Protein AF-A0A317SW56-F1 (afdb_monomer_lite)

Structure (mmCIF, N/CA/C/O backbone):
data_AF-A0A317SW56-F1
#
_entry.id   AF-A0A317SW56-F1
#
loop_
_atom_site.group_PDB
_atom_site.id
_atom_site.type_symbol
_atom_site.label_atom_id
_atom_site.label_alt_id
_atom_site.label_comp_id
_atom_site.label_asym_id
_atom_site.label_entity_id
_atom_site.label_seq_id
_atom_site.pdbx_PDB_ins_code
_atom_site.Cartn_x
_atom_site.Cartn_y
_atom_site.Cartn_z
_atom_site.occupancy
_atom_site.B_iso_or_equiv
_atom_site.auth_seq_id
_atom_site.auth_comp_id
_atom_site.auth_asym_id
_atom_site.auth_atom_id
_atom_site.pdbx_PDB_model_num
ATOM 1 N N . MET A 1 1 ? -16.861 2.733 -1.432 1.00 92.75 1 MET A N 1
ATOM 2 C CA . MET A 1 1 ? -15.726 1.964 -2.045 1.00 92.75 1 MET A CA 1
ATOM 3 C C . MET A 1 1 ? -15.822 2.033 -3.584 1.00 92.75 1 MET A C 1
ATOM 5 O O . MET A 1 1 ? -16.847 2.490 -4.046 1.00 92.75 1 MET A O 1
ATOM 9 N N . HIS A 1 2 ? -14.836 1.627 -4.409 1.00 97.00 2 HIS A N 1
ATOM 10 C CA . HIS A 1 2 ? -15.074 1.484 -5.872 1.00 97.00 2 HIS A CA 1
ATOM 11 C C . HIS A 1 2 ? -15.936 0.248 -6.196 1.00 97.00 2 HIS A C 1
ATOM 13 O O . HIS A 1 2 ? -15.660 -0.831 -5.669 1.00 97.00 2 HIS A O 1
ATOM 19 N N . ASP A 1 3 ? -16.882 0.359 -7.131 1.00 96.81 3 ASP A N 1
ATOM 20 C CA . ASP A 1 3 ? -17.910 -0.660 -7.425 1.00 96.81 3 ASP A CA 1
ATOM 21 C C . ASP A 1 3 ? -17.352 -2.049 -7.743 1.00 96.81 3 ASP A C 1
ATOM 23 O O . ASP A 1 3 ? -17.822 -3.061 -7.225 1.00 96.81 3 ASP A O 1
ATOM 27 N N . SER A 1 4 ? -16.291 -2.119 -8.558 1.00 97.88 4 SER A N 1
ATOM 28 C CA . SER A 1 4 ? -15.645 -3.404 -8.871 1.00 97.88 4 SER A CA 1
ATOM 29 C C . SER A 1 4 ? -15.149 -4.137 -7.620 1.00 97.88 4 SER A C 1
ATOM 31 O O . SER A 1 4 ? -15.248 -5.359 -7.565 1.00 97.88 4 SER A O 1
ATOM 33 N N . TRP A 1 5 ? -14.680 -3.412 -6.600 1.00 98.31 5 TRP A N 1
ATOM 34 C CA . TRP A 1 5 ? -14.282 -3.990 -5.317 1.00 98.31 5 TRP A CA 1
ATOM 35 C C . TRP A 1 5 ? -15.487 -4.298 -4.439 1.00 98.31 5 TRP A C 1
ATOM 37 O O . TRP A 1 5 ? -15.545 -5.385 -3.872 1.00 98.31 5 TRP A O 1
ATOM 47 N N . LEU A 1 6 ? -16.463 -3.392 -4.374 1.00 97.12 6 LEU A N 1
ATOM 48 C CA . LEU A 1 6 ? -17.689 -3.605 -3.608 1.00 97.12 6 LEU A CA 1
ATOM 49 C C . LEU A 1 6 ? -18.396 -4.896 -4.048 1.00 97.12 6 LEU A C 1
ATOM 51 O O . LEU A 1 6 ? -18.746 -5.724 -3.212 1.00 97.12 6 LEU A O 1
ATOM 55 N N . SER A 1 7 ? -18.499 -5.133 -5.358 1.00 97.12 7 SER A N 1
ATOM 56 C CA . SER A 1 7 ? -19.158 -6.320 -5.919 1.00 97.12 7 SER A CA 1
ATOM 57 C C . SER A 1 7 ? -18.566 -7.655 -5.444 1.00 97.12 7 SER A C 1
ATOM 59 O O . SER A 1 7 ? -19.302 -8.630 -5.296 1.00 97.12 7 SER A O 1
ATOM 61 N N . VAL A 1 8 ? -17.257 -7.695 -5.168 1.00 97.75 8 VAL A N 1
ATOM 62 C CA . VAL A 1 8 ? -16.523 -8.906 -4.755 1.00 97.75 8 VAL A CA 1
ATOM 63 C C . VAL A 1 8 ? -16.205 -8.946 -3.258 1.00 97.75 8 VAL A C 1
ATOM 65 O O . VAL A 1 8 ? -15.741 -9.974 -2.763 1.00 97.75 8 VAL A O 1
ATOM 68 N N . LEU A 1 9 ? -16.437 -7.845 -2.537 1.00 97.88 9 LEU A N 1
ATOM 69 C CA . LEU A 1 9 ? -16.190 -7.723 -1.097 1.00 97.88 9 LEU A CA 1
ATOM 70 C C . LEU A 1 9 ? -17.467 -7.574 -0.268 1.00 97.88 9 LEU A C 1
ATOM 72 O O . LEU A 1 9 ? -17.374 -7.701 0.946 1.00 97.88 9 LEU A O 1
ATOM 76 N N . LYS A 1 10 ? -18.637 -7.346 -0.877 1.00 96.25 10 LYS A N 1
ATOM 77 C CA . LYS A 1 10 ? -19.911 -7.127 -0.168 1.00 96.25 10 LYS A CA 1
ATOM 78 C C . LYS A 1 10 ? -20.191 -8.157 0.932 1.00 96.25 10 LYS A C 1
ATOM 80 O O . LYS A 1 10 ? -20.582 -7.770 2.024 1.00 96.25 10 LYS A O 1
ATOM 85 N N . ASP A 1 11 ? -19.897 -9.434 0.683 1.00 96.25 11 ASP A N 1
ATOM 86 C CA . ASP A 1 11 ? -20.133 -10.508 1.653 1.00 96.25 11 ASP A CA 1
ATOM 87 C C . ASP A 1 11 ? -19.193 -10.391 2.866 1.00 96.25 11 ASP A C 1
ATOM 89 O O . ASP A 1 11 ? -19.567 -10.750 3.975 1.00 96.25 11 ASP A O 1
ATOM 93 N N . GLU A 1 12 ? -17.982 -9.852 2.679 1.00 97.19 12 GLU A N 1
ATOM 94 C CA . GLU A 1 12 ? -17.044 -9.564 3.771 1.00 97.19 12 GLU A CA 1
ATOM 95 C C . GLU A 1 12 ? -17.498 -8.344 4.589 1.00 97.19 12 GLU A C 1
ATOM 97 O O . GLU A 1 12 ? -17.326 -8.319 5.808 1.00 97.19 12 GLU A O 1
ATOM 102 N N . LEU A 1 13 ? -18.112 -7.349 3.935 1.00 96.25 13 LEU A N 1
ATOM 103 C CA . LEU A 1 13 ? -18.585 -6.108 4.566 1.00 96.25 13 LEU A CA 1
ATOM 104 C C . LEU A 1 13 ? -19.815 -6.305 5.466 1.00 96.25 13 LEU A C 1
ATOM 106 O O . LEU A 1 13 ? -20.132 -5.423 6.257 1.00 96.25 13 LEU A O 1
ATOM 110 N N . VAL A 1 14 ? -20.490 -7.449 5.371 1.00 96.44 14 VAL A N 1
ATOM 111 C CA . VAL A 1 14 ? -21.624 -7.809 6.241 1.00 96.44 14 VAL A CA 1
ATOM 112 C C . VAL A 1 14 ? -21.256 -8.867 7.283 1.00 96.44 14 VAL A C 1
ATOM 114 O O . VAL A 1 14 ? -22.122 -9.391 7.972 1.00 96.44 14 VAL A O 1
ATOM 117 N N . THR A 1 15 ? -19.970 -9.204 7.416 1.00 97.25 15 THR A N 1
ATOM 118 C CA . THR A 1 15 ? -19.515 -10.121 8.469 1.00 97.25 15 THR A CA 1
ATOM 119 C C . THR A 1 15 ? -19.547 -9.452 9.839 1.00 97.25 15 THR A C 1
ATOM 121 O O . THR A 1 15 ? -19.239 -8.265 9.972 1.00 97.25 15 THR A O 1
ATOM 124 N N . ASN A 1 16 ? -19.809 -10.238 10.884 1.00 96.38 16 ASN A N 1
ATOM 125 C CA . ASN A 1 16 ? -19.801 -9.757 12.269 1.00 96.38 16 ASN A CA 1
ATOM 126 C C . ASN A 1 16 ? -18.467 -9.097 12.643 1.00 96.38 16 ASN A C 1
ATOM 128 O O . ASN A 1 16 ? -18.446 -8.125 13.399 1.00 96.38 16 ASN A O 1
ATOM 132 N N . GLU A 1 17 ? -17.341 -9.586 12.111 1.00 95.19 17 GLU A N 1
ATOM 133 C CA . GLU A 1 17 ? -16.036 -8.977 12.371 1.00 95.19 17 GLU A CA 1
ATOM 134 C C . GLU A 1 17 ? -15.895 -7.596 11.725 1.00 95.19 17 GLU A C 1
ATOM 136 O O . GLU A 1 17 ? -15.362 -6.681 12.358 1.00 95.19 17 GLU A O 1
ATOM 141 N N . PHE A 1 18 ? -16.386 -7.411 10.497 1.00 97.44 18 PHE A N 1
ATOM 142 C CA . PHE A 1 18 ? -16.344 -6.104 9.847 1.00 97.44 18 PHE A CA 1
ATOM 143 C C . PHE A 1 18 ? -17.342 -5.117 10.470 1.00 97.44 18 PHE A C 1
ATOM 145 O O . PHE A 1 18 ? -16.995 -3.959 10.711 1.00 97.44 18 PHE A O 1
ATOM 152 N N . LEU A 1 19 ? -18.547 -5.569 10.821 1.00 97.81 19 LEU A N 1
ATOM 153 C CA . LEU A 1 19 ? -19.516 -4.747 11.553 1.00 97.81 19 LEU A CA 1
ATOM 154 C C . LEU A 1 19 ? -18.983 -4.356 12.941 1.00 97.81 19 LEU A C 1
ATOM 156 O O . LEU A 1 19 ? -19.075 -3.194 13.343 1.00 97.81 19 LEU A O 1
ATOM 160 N N . GLY A 1 20 ? -18.320 -5.285 13.636 1.00 98.00 20 GLY A N 1
ATOM 161 C CA . GLY A 1 20 ? -17.611 -5.017 14.888 1.00 98.00 20 GLY A CA 1
ATOM 162 C C . GLY A 1 20 ? -16.513 -3.961 14.737 1.00 98.00 20 GLY A C 1
ATOM 163 O O . GLY A 1 20 ? -16.414 -3.051 15.564 1.00 98.00 20 GLY A O 1
ATOM 164 N N . LEU A 1 21 ? -15.739 -4.014 13.648 1.00 98.12 21 LEU A N 1
ATOM 165 C CA . LEU A 1 21 ? -14.770 -2.973 13.302 1.00 98.12 21 LEU A CA 1
ATOM 166 C C . LEU A 1 21 ? -15.448 -1.607 13.104 1.00 98.12 21 LEU A C 1
ATOM 168 O O . LEU A 1 21 ? -14.953 -0.600 13.612 1.00 98.12 21 LEU A O 1
ATOM 172 N N . LYS A 1 22 ? -16.575 -1.544 12.387 1.00 97.69 22 LYS A N 1
ATOM 173 C CA . LYS A 1 22 ? -17.297 -0.281 12.152 1.00 97.69 22 LYS A CA 1
ATOM 174 C C . LYS A 1 22 ? -17.833 0.310 13.458 1.00 97.69 22 LYS A C 1
ATOM 176 O O . LYS A 1 22 ? -17.646 1.507 13.682 1.00 97.69 22 LYS A O 1
ATOM 181 N N . ARG A 1 23 ? -18.387 -0.517 14.354 1.00 98.38 23 ARG A N 1
ATOM 182 C CA . ARG A 1 23 ? -18.788 -0.101 15.713 1.00 98.38 23 ARG A CA 1
ATOM 183 C C . ARG A 1 23 ? -17.601 0.432 16.520 1.00 98.38 23 ARG A C 1
ATOM 185 O O . ARG A 1 23 ? -17.702 1.499 17.119 1.00 98.38 23 ARG A O 1
ATOM 192 N N . TYR A 1 24 ? -16.455 -0.249 16.472 1.00 98.31 24 TYR A N 1
ATOM 193 C CA . TYR A 1 24 ? -15.227 0.217 17.125 1.00 98.31 24 TYR A CA 1
ATOM 194 C C . TYR A 1 24 ? -14.793 1.604 16.619 1.00 98.31 24 TYR A C 1
ATOM 196 O O . TYR A 1 24 ? -14.530 2.496 17.421 1.00 98.31 24 TYR A O 1
ATOM 204 N N . LEU A 1 25 ? -14.767 1.817 15.299 1.00 97.75 25 LEU A N 1
ATOM 205 C CA . LEU A 1 25 ? -14.384 3.104 14.703 1.00 97.75 25 LEU A CA 1
ATOM 206 C C . LEU A 1 25 ? -15.395 4.222 14.996 1.00 97.75 25 LEU A C 1
ATOM 208 O O . LEU A 1 25 ? -14.996 5.373 15.175 1.00 97.75 25 LEU A O 1
ATOM 212 N N . LYS A 1 26 ? -16.690 3.898 15.078 1.00 97.50 26 LYS A N 1
ATOM 213 C CA . LYS A 1 26 ? -17.718 4.842 15.533 1.00 97.50 26 LYS A CA 1
ATOM 214 C C . LYS A 1 26 ? -17.441 5.284 16.974 1.00 97.50 26 LYS A C 1
ATOM 216 O O . LYS A 1 26 ? -17.380 6.482 17.235 1.00 97.50 26 LYS A O 1
ATOM 221 N N . GLY A 1 27 ? -17.147 4.336 17.865 1.00 98.25 27 GLY A N 1
ATOM 222 C CA . GLY A 1 27 ? -16.776 4.629 19.251 1.00 98.25 27 GLY A CA 1
ATOM 223 C C . GLY A 1 27 ? -15.509 5.486 19.376 1.00 98.25 27 GLY A C 1
ATOM 224 O O . GLY A 1 27 ? -15.460 6.390 20.206 1.00 98.25 27 GLY A O 1
ATOM 225 N N . GLU A 1 28 ? -14.501 5.269 18.525 1.00 97.81 28 GLU A N 1
ATOM 226 C CA . GLU A 1 28 ? -13.310 6.134 18.450 1.00 97.81 28 GLU A CA 1
ATOM 227 C C . GLU A 1 28 ? -13.683 7.595 18.165 1.00 97.81 28 GLU A C 1
ATOM 229 O O . GLU A 1 28 ? -13.211 8.513 18.844 1.00 97.81 28 GLU A O 1
ATOM 234 N N . LYS A 1 29 ? -14.560 7.807 17.179 1.00 95.00 29 LYS A N 1
ATOM 235 C CA . LYS A 1 29 ? -15.042 9.134 16.784 1.00 95.00 29 LYS A CA 1
ATOM 236 C C . LYS A 1 29 ? -15.852 9.796 17.897 1.00 95.00 29 LYS A C 1
ATOM 238 O O . LYS A 1 29 ? -15.611 10.961 18.206 1.00 95.00 29 LYS A O 1
ATOM 243 N N . GLU A 1 30 ? -16.761 9.057 18.527 1.00 97.25 30 GLU A N 1
ATOM 244 C CA . GLU A 1 30 ? -17.593 9.535 19.643 1.00 97.25 30 GLU A CA 1
ATOM 245 C C . GLU A 1 30 ? -16.757 9.920 20.870 1.00 97.25 30 GLU A C 1
ATOM 247 O O . GLU A 1 30 ? -17.057 10.897 21.553 1.00 97.25 30 GLU A O 1
ATOM 252 N N . GLN A 1 31 ? -15.647 9.218 21.108 1.00 97.69 31 GLN A N 1
ATOM 253 C CA . GLN A 1 31 ? -14.671 9.556 22.149 1.00 97.69 31 GLN A CA 1
ATOM 254 C C . GLN A 1 31 ? -13.750 10.731 21.768 1.00 97.69 31 GLN A C 1
ATOM 256 O O . GLN A 1 31 ? -12.810 11.048 22.503 1.00 97.69 31 GLN A O 1
ATOM 261 N N . GLY A 1 32 ? -13.965 11.361 20.610 1.00 97.06 32 GLY A N 1
ATOM 262 C CA . GLY A 1 32 ? -13.159 12.478 20.123 1.00 97.06 32 GLY A CA 1
ATOM 263 C C . GLY A 1 32 ? -11.738 12.087 19.707 1.00 97.06 32 GLY A C 1
ATOM 264 O O . GLY A 1 32 ? -10.859 12.952 19.634 1.00 97.06 32 GLY A O 1
ATOM 265 N N . LYS A 1 33 ? -11.471 10.799 19.445 1.00 97.62 33 LYS A N 1
ATOM 266 C CA . LYS A 1 33 ? -10.156 10.348 18.974 1.00 97.62 33 LYS A CA 1
ATOM 267 C C . LYS A 1 33 ? -9.935 10.827 17.546 1.00 97.62 33 LYS A C 1
ATOM 269 O O . LYS A 1 33 ? -10.778 10.673 16.667 1.00 97.62 33 LYS A O 1
ATOM 274 N N . ARG A 1 34 ? -8.754 11.392 17.290 1.00 97.62 34 ARG A N 1
ATOM 275 C CA . ARG A 1 34 ? -8.348 11.754 15.931 1.00 97.62 34 ARG A CA 1
ATOM 276 C C . ARG A 1 34 ? -7.809 10.517 15.225 1.00 97.62 34 ARG A C 1
ATOM 278 O O . ARG A 1 34 ? -6.762 10.008 15.612 1.00 97.62 34 ARG A O 1
ATOM 285 N N . VAL A 1 35 ? -8.502 10.081 14.180 1.00 98.12 35 VAL A N 1
ATOM 286 C CA . VAL A 1 35 ? -8.148 8.913 13.365 1.00 98.12 35 VAL A CA 1
ATOM 287 C C . VAL A 1 35 ? -7.728 9.365 11.964 1.00 98.12 35 VAL A C 1
ATOM 289 O O . VAL A 1 35 ? -8.285 10.315 11.416 1.00 98.12 35 VAL A O 1
ATOM 292 N N . TYR A 1 36 ? -6.724 8.697 11.400 1.00 98.31 36 TYR A N 1
ATOM 293 C CA . TYR A 1 36 ? -6.245 8.881 10.035 1.00 98.31 36 TYR A CA 1
ATOM 294 C C . TYR A 1 36 ? -6.380 7.591 9.217 1.00 98.31 36 TYR A C 1
ATOM 296 O O . TYR A 1 36 ? -6.268 6.505 9.787 1.00 98.31 36 TYR A O 1
ATOM 304 N N . PRO A 1 37 ? -6.528 7.690 7.884 1.00 98.06 37 PRO A N 1
ATOM 305 C CA . PRO A 1 37 ? -6.773 8.924 7.125 1.00 98.06 37 PRO A CA 1
ATOM 306 C C . PRO A 1 37 ? -8.191 9.483 7.397 1.00 98.06 37 PRO A C 1
ATOM 308 O O . PRO A 1 37 ? -8.951 8.846 8.126 1.00 98.06 37 PRO A O 1
ATOM 311 N N . PRO A 1 38 ? -8.561 10.660 6.850 1.00 96.56 38 PRO A N 1
ATOM 312 C CA . PRO A 1 38 ? -9.959 11.103 6.839 1.00 96.56 38 PRO A CA 1
ATOM 313 C C . PRO A 1 38 ? -10.897 10.014 6.290 1.00 96.56 38 PRO A C 1
ATOM 315 O O . PRO A 1 38 ? -10.488 9.236 5.431 1.00 96.56 38 PRO A O 1
ATOM 318 N N . GLU A 1 39 ? -12.150 9.966 6.755 1.00 95.25 39 GLU A N 1
ATOM 319 C CA . GLU A 1 39 ? -13.095 8.871 6.451 1.00 95.25 39 GLU A CA 1
ATOM 320 C C . GLU A 1 39 ? -13.244 8.606 4.944 1.00 95.25 39 GLU A C 1
ATOM 322 O O . GLU A 1 39 ? -13.067 7.469 4.503 1.00 95.25 39 GLU A O 1
ATOM 327 N N . GLY A 1 40 ? -13.430 9.660 4.141 1.00 96.12 40 GLY A N 1
ATOM 328 C CA . GLY A 1 40 ? -13.539 9.543 2.682 1.00 96.12 40 GLY A CA 1
ATOM 329 C C . GLY A 1 40 ? -12.288 8.970 2.003 1.00 96.12 40 GLY A C 1
ATOM 330 O O . GLY A 1 40 ? -12.374 8.427 0.904 1.00 96.12 40 GLY A O 1
ATOM 331 N N . ASP A 1 41 ? -11.120 9.012 2.649 1.00 97.94 41 ASP A N 1
ATOM 332 C CA . ASP A 1 41 ? -9.857 8.494 2.115 1.00 97.94 41 ASP A CA 1
ATOM 333 C C . ASP A 1 41 ? -9.580 7.031 2.492 1.00 97.94 41 ASP A C 1
ATOM 335 O O . ASP A 1 41 ? -8.698 6.418 1.891 1.00 97.94 41 ASP A O 1
ATOM 339 N N . VAL A 1 42 ? -10.306 6.436 3.447 1.00 98.38 42 VAL A N 1
ATOM 340 C CA . VAL A 1 42 ? -10.014 5.083 3.977 1.00 98.38 42 VAL A CA 1
ATOM 341 C C . VAL A 1 42 ? -9.946 4.023 2.869 1.00 98.38 42 VAL A C 1
ATOM 343 O O . VAL A 1 42 ? -9.078 3.147 2.888 1.00 98.38 42 VAL A O 1
ATOM 346 N N . TYR A 1 43 ? -10.809 4.142 1.856 1.00 98.25 43 TYR A N 1
ATOM 347 C CA . TYR A 1 43 ? -10.886 3.214 0.724 1.00 98.25 43 TYR A CA 1
ATOM 348 C C . TYR A 1 43 ? -10.272 3.749 -0.577 1.00 98.25 43 TYR A C 1
ATOM 350 O O . TYR A 1 43 ? -10.547 3.194 -1.645 1.00 98.25 43 TYR A O 1
ATOM 358 N N . SER A 1 44 ? -9.431 4.791 -0.528 1.00 98.50 44 SER A N 1
ATOM 359 C CA . SER A 1 44 ? -8.786 5.365 -1.725 1.00 98.50 44 SER A CA 1
ATOM 360 C C . SER A 1 44 ? -8.059 4.326 -2.580 1.00 98.50 44 SER A C 1
ATOM 362 O O . SER A 1 44 ? -8.151 4.392 -3.805 1.00 98.50 44 SER A O 1
ATOM 364 N N . TRP A 1 45 ? -7.404 3.334 -1.967 1.00 98.56 45 TRP A N 1
ATOM 365 C CA . TRP A 1 45 ? -6.755 2.221 -2.676 1.00 98.56 45 TRP A CA 1
ATOM 366 C C . TRP A 1 45 ? -7.681 1.527 -3.686 1.00 98.56 45 TRP A C 1
ATOM 368 O O . TRP A 1 45 ? -7.244 1.181 -4.780 1.00 98.56 45 TRP A O 1
ATOM 378 N N . SER A 1 46 ? -8.966 1.375 -3.350 1.00 98.38 46 SER A N 1
ATOM 379 C CA . SER A 1 46 ? -9.948 0.701 -4.207 1.00 98.38 46 SER A CA 1
ATOM 380 C C . SER A 1 46 ? -10.323 1.554 -5.420 1.00 98.38 46 SER A C 1
ATOM 382 O O . SER A 1 46 ? -10.518 1.027 -6.513 1.00 98.38 46 SER A O 1
ATOM 384 N N . ARG A 1 47 ? -10.385 2.880 -5.234 1.00 97.75 47 ARG A N 1
ATOM 385 C CA . ARG A 1 47 ? -10.771 3.851 -6.266 1.00 97.75 47 ARG A CA 1
ATOM 386 C C . ARG A 1 47 ? -9.656 4.112 -7.263 1.00 97.75 47 ARG A C 1
ATOM 388 O O . ARG A 1 47 ? -9.927 4.199 -8.454 1.00 97.75 47 ARG A O 1
ATOM 395 N N . TYR A 1 48 ? -8.413 4.194 -6.794 1.00 98.31 48 TYR A N 1
ATOM 396 C CA . TYR A 1 48 ? -7.270 4.385 -7.687 1.00 98.31 48 TYR A CA 1
ATOM 397 C C . TYR A 1 48 ? -6.884 3.114 -8.444 1.00 98.31 48 TYR A C 1
ATOM 399 O O . TYR A 1 48 ? -6.370 3.204 -9.557 1.00 98.31 48 TYR A O 1
ATOM 407 N N . THR A 1 49 ? -7.144 1.934 -7.876 1.00 98.50 49 THR A N 1
ATOM 408 C CA . THR A 1 49 ? -6.801 0.661 -8.515 1.00 98.50 49 THR A CA 1
ATOM 409 C C . THR A 1 49 ? -7.989 -0.304 -8.489 1.00 98.50 49 THR A C 1
ATOM 411 O O . THR A 1 49 ? -8.037 -1.187 -7.631 1.00 98.50 49 THR A O 1
ATOM 414 N N . PRO A 1 50 ? -8.960 -0.164 -9.415 1.00 98.12 50 PRO A N 1
ATOM 415 C CA . PRO A 1 50 ? -10.068 -1.110 -9.581 1.00 98.12 50 PRO A CA 1
ATOM 416 C C . PRO A 1 50 ? -9.597 -2.564 -9.742 1.00 98.12 50 PRO A C 1
ATOM 418 O O . PRO A 1 50 ? -8.514 -2.807 -10.272 1.00 98.12 50 PRO A O 1
ATOM 421 N N . VAL A 1 51 ? -10.428 -3.547 -9.368 1.00 97.69 51 VAL A N 1
ATOM 422 C CA . VAL A 1 51 ? -10.050 -4.981 -9.360 1.00 97.69 51 VAL A CA 1
ATOM 423 C C . VAL A 1 51 ? -9.353 -5.409 -10.652 1.00 97.69 51 VAL A C 1
ATOM 425 O O . VAL A 1 51 ? -8.296 -6.029 -10.603 1.00 97.69 51 VAL A O 1
ATOM 428 N N . GLY A 1 52 ? -9.915 -5.061 -11.813 1.00 96.06 52 GLY A N 1
ATOM 429 C CA . GLY A 1 52 ? -9.392 -5.465 -13.119 1.00 96.06 52 GLY A CA 1
ATOM 430 C C . GLY A 1 52 ? -8.040 -4.849 -13.492 1.00 96.06 52 GLY A C 1
ATOM 431 O O . GLY A 1 52 ? -7.285 -5.484 -14.227 1.00 96.06 52 GLY A O 1
ATOM 432 N N . SER A 1 53 ? -7.698 -3.666 -12.968 1.00 97.38 53 SER A N 1
ATOM 433 C CA . SER A 1 53 ? -6.469 -2.946 -13.333 1.00 97.38 53 SER A CA 1
ATOM 434 C C . SER A 1 53 ? -5.253 -3.328 -12.489 1.00 97.38 53 SER A C 1
ATOM 436 O O . SER A 1 53 ? -4.141 -2.920 -12.819 1.00 97.38 53 SER A O 1
ATOM 438 N N . VAL A 1 54 ? -5.432 -4.121 -11.424 1.00 98.75 54 VAL A N 1
ATOM 439 C CA . VAL A 1 54 ? -4.324 -4.553 -10.560 1.00 98.75 54 VAL A CA 1
ATOM 440 C C . VAL A 1 54 ? -3.312 -5.376 -11.366 1.00 98.75 54 VAL A C 1
ATOM 442 O O . VAL A 1 54 ? -3.639 -6.471 -11.833 1.00 98.75 54 VAL A O 1
ATOM 445 N N . LYS A 1 55 ? -2.084 -4.859 -11.461 1.00 98.81 55 LYS A N 1
ATOM 446 C CA . LYS A 1 55 ? -0.891 -5.496 -12.046 1.00 98.81 55 LYS A CA 1
ATOM 447 C C . LYS A 1 55 ? 0.158 -5.826 -10.981 1.00 98.81 55 LYS A C 1
ATOM 449 O O . LYS A 1 55 ? 0.792 -6.880 -11.036 1.00 98.81 55 LYS A O 1
ATOM 454 N N . VAL A 1 56 ? 0.319 -4.938 -9.998 1.00 98.94 56 VAL A N 1
ATOM 455 C CA . VAL A 1 56 ? 1.259 -5.083 -8.878 1.00 98.94 56 VAL A CA 1
ATOM 456 C C . VAL A 1 56 ? 0.535 -4.800 -7.566 1.00 98.94 56 VAL A C 1
ATOM 458 O O . VAL A 1 56 ? -0.303 -3.908 -7.509 1.00 98.94 56 VAL A O 1
ATOM 461 N N . VAL A 1 57 ? 0.864 -5.529 -6.503 1.00 98.94 57 VAL A N 1
ATOM 462 C CA . VAL A 1 57 ? 0.406 -5.272 -5.133 1.00 98.94 57 VAL A CA 1
ATOM 463 C C . VAL A 1 57 ? 1.613 -4.951 -4.264 1.00 98.94 57 VAL A C 1
ATOM 465 O O . VAL A 1 57 ? 2.565 -5.731 -4.225 1.00 98.94 57 VAL A O 1
ATOM 468 N N . ILE A 1 58 ? 1.564 -3.835 -3.541 1.00 98.88 58 ILE A N 1
ATOM 469 C CA . ILE A 1 58 ? 2.558 -3.467 -2.527 1.00 98.88 58 ILE A CA 1
ATOM 470 C C . ILE A 1 58 ? 1.849 -3.418 -1.179 1.00 98.88 58 ILE A C 1
ATOM 472 O O . ILE A 1 58 ? 0.837 -2.733 -1.028 1.00 98.88 58 ILE A O 1
ATOM 476 N N . LEU A 1 59 ? 2.381 -4.159 -0.207 1.00 98.50 59 LEU A N 1
ATOM 477 C CA . LEU A 1 59 ? 1.768 -4.297 1.111 1.00 98.50 59 LEU A CA 1
ATOM 478 C C . LEU A 1 59 ? 2.445 -3.399 2.147 1.00 98.50 59 LEU A C 1
ATOM 480 O O . LEU A 1 59 ? 3.642 -3.531 2.407 1.00 98.50 59 LEU A O 1
ATOM 484 N N . GLY A 1 60 ? 1.654 -2.527 2.767 1.00 97.12 60 GLY A N 1
ATOM 485 C CA . GLY A 1 60 ? 2.031 -1.767 3.956 1.00 97.12 60 GLY A CA 1
ATOM 486 C C . GLY A 1 60 ? 1.437 -2.347 5.244 1.00 97.12 60 GLY A C 1
ATOM 487 O O . GLY A 1 60 ? 0.702 -3.338 5.227 1.00 97.12 60 GLY A O 1
ATOM 488 N N . GLN A 1 61 ? 1.761 -1.722 6.374 1.00 94.31 61 GLN A N 1
ATOM 489 C CA . GLN A 1 61 ? 1.317 -2.147 7.702 1.00 94.31 61 GLN A CA 1
ATOM 490 C C . GLN A 1 61 ? 0.078 -1.360 8.137 1.00 94.31 61 GLN A C 1
ATOM 492 O O . GLN A 1 61 ? -1.029 -1.882 8.052 1.00 94.31 61 GLN A O 1
ATOM 497 N N . ASP A 1 62 ? 0.248 -0.102 8.522 1.00 93.81 62 ASP A N 1
ATOM 498 C CA . ASP A 1 62 ? -0.802 0.838 8.901 1.00 93.81 62 ASP A CA 1
ATOM 499 C C . ASP A 1 62 ? -0.596 2.191 8.189 1.00 93.81 62 ASP A C 1
ATOM 501 O O . ASP A 1 62 ? 0.454 2.430 7.578 1.00 93.81 62 ASP A O 1
ATOM 505 N N . PRO A 1 63 ? -1.603 3.082 8.176 1.00 97.56 63 PRO A N 1
ATOM 506 C CA . PRO A 1 63 ? -1.445 4.411 7.607 1.00 97.56 63 PRO A CA 1
ATOM 507 C C . PRO A 1 63 ? -0.423 5.235 8.396 1.00 97.56 63 PRO A C 1
ATOM 509 O O . PRO A 1 63 ? -0.165 5.000 9.573 1.00 97.56 63 PRO A O 1
ATOM 512 N N . TYR A 1 64 ? 0.116 6.278 7.769 1.00 97.31 64 TYR A N 1
ATOM 513 C CA . TYR A 1 64 ? 0.859 7.286 8.515 1.00 97.31 64 TYR A CA 1
ATOM 514 C C . TYR A 1 64 ? -0.038 7.976 9.555 1.00 97.31 64 TYR A C 1
ATOM 516 O O . TYR A 1 64 ? -1.137 8.428 9.241 1.00 97.31 64 TYR A O 1
ATOM 524 N N . HIS A 1 65 ? 0.465 8.092 10.783 1.00 96.12 65 HIS A N 1
ATOM 525 C CA . HIS A 1 65 ? -0.279 8.590 11.943 1.00 96.12 65 HIS A CA 1
ATOM 526 C C . HIS A 1 65 ? -0.083 10.096 12.212 1.00 96.12 65 HIS A C 1
ATOM 528 O O . HIS A 1 65 ? -0.529 10.605 13.242 1.00 96.12 65 HIS A O 1
ATOM 534 N N . GLY A 1 66 ? 0.626 10.819 11.341 1.00 94.06 66 GLY A N 1
ATOM 535 C CA . GLY A 1 66 ? 0.784 12.271 11.423 1.00 94.06 66 GLY A CA 1
ATOM 536 C C . GLY A 1 66 ? -0.301 13.030 10.655 1.00 94.06 66 GLY A C 1
ATOM 537 O O . GLY A 1 66 ? -0.896 12.524 9.703 1.00 94.06 66 GLY A O 1
ATOM 538 N N . ALA A 1 67 ? -0.529 14.282 11.051 1.00 93.06 67 ALA A N 1
ATOM 539 C CA . ALA A 1 67 ? -1.493 15.157 10.390 1.00 93.06 67 ALA A CA 1
ATOM 540 C C . ALA A 1 67 ? -1.159 15.360 8.905 1.00 93.06 67 ALA A C 1
ATOM 542 O O . ALA A 1 67 ? -0.009 15.614 8.554 1.00 93.06 67 ALA A O 1
ATOM 543 N N . ASN A 1 68 ? -2.181 15.268 8.047 1.00 89.88 68 ASN A N 1
ATOM 544 C CA . ASN A 1 68 ? -2.072 15.453 6.596 1.00 89.88 68 ASN A CA 1
ATOM 545 C C . ASN A 1 68 ? -1.023 14.546 5.909 1.00 89.88 68 ASN A C 1
ATOM 547 O O . ASN A 1 68 ? -0.421 14.918 4.900 1.00 89.88 68 ASN A O 1
ATOM 551 N N . GLN A 1 69 ? -0.769 13.358 6.470 1.00 94.94 69 GLN A N 1
ATOM 552 C CA . GLN A 1 69 ? 0.128 12.371 5.868 1.00 94.94 69 GLN A CA 1
ATOM 553 C C . GLN A 1 69 ? -0.663 11.325 5.080 1.00 94.94 69 GLN A C 1
ATOM 555 O O . GLN A 1 69 ? -0.579 11.289 3.854 1.00 94.94 69 GLN A O 1
ATOM 560 N N . ALA A 1 70 ? -1.433 10.485 5.775 1.00 97.25 70 ALA A N 1
ATOM 561 C CA . ALA A 1 70 ? -2.154 9.378 5.161 1.00 97.25 70 ALA A CA 1
ATOM 562 C C . ALA A 1 70 ? -3.339 9.838 4.303 1.00 97.25 70 ALA A C 1
ATOM 564 O O . ALA A 1 70 ? -4.076 10.749 4.674 1.00 97.25 70 ALA A O 1
ATOM 565 N N . HIS A 1 71 ? -3.550 9.138 3.185 1.00 98.12 71 HIS A N 1
ATOM 566 C CA . HIS A 1 71 ? -4.687 9.345 2.274 1.00 98.12 71 HIS A CA 1
ATOM 567 C C . HIS A 1 71 ? -5.209 8.051 1.637 1.00 98.12 71 HIS A C 1
ATOM 569 O O . HIS A 1 71 ? -5.739 8.041 0.530 1.00 98.12 71 HIS A O 1
ATOM 575 N N . GLY A 1 72 ? -5.024 6.935 2.348 1.00 98.00 72 GLY A N 1
ATOM 576 C CA . GLY A 1 72 ? -5.559 5.628 1.957 1.00 98.00 72 GLY A CA 1
ATOM 577 C C . GLY A 1 72 ? -4.718 4.820 0.972 1.00 98.00 72 GLY A C 1
ATOM 578 O O . GLY A 1 72 ? -5.205 3.809 0.478 1.00 98.00 72 GLY A O 1
ATOM 579 N N . LEU A 1 73 ? -3.473 5.227 0.702 1.00 98.75 73 LEU A N 1
ATOM 580 C CA . LEU A 1 73 ? -2.496 4.469 -0.088 1.00 98.75 73 LEU A CA 1
ATOM 581 C C . LEU A 1 73 ? -1.264 4.149 0.771 1.00 98.75 73 LEU A C 1
ATOM 583 O O . LEU A 1 73 ? -0.676 5.056 1.369 1.00 98.75 73 LEU A O 1
ATOM 587 N N . SER A 1 74 ? -0.846 2.880 0.827 1.00 98.44 74 SER A N 1
ATOM 588 C CA . SER A 1 74 ? 0.365 2.480 1.564 1.00 98.44 74 SER A CA 1
ATOM 589 C C . SER A 1 74 ? 1.601 3.237 1.069 1.00 98.44 74 SER A C 1
ATOM 591 O O . SER A 1 74 ? 1.746 3.448 -0.135 1.00 98.44 74 SER A O 1
ATOM 593 N N . PHE A 1 75 ? 2.503 3.611 1.982 1.00 98.19 75 PHE A N 1
ATOM 594 C CA . PHE A 1 75 ? 3.738 4.374 1.724 1.00 98.19 75 PHE A CA 1
ATOM 595 C C . PHE A 1 75 ? 3.565 5.787 1.150 1.00 98.19 75 PHE A C 1
ATOM 597 O O . PHE A 1 75 ? 4.531 6.546 1.152 1.00 98.19 75 PHE A O 1
ATOM 604 N N . SER A 1 76 ? 2.372 6.184 0.707 1.00 98.19 76 SER A N 1
ATOM 605 C CA . SER A 1 76 ? 2.153 7.496 0.108 1.00 98.19 76 SER A CA 1
ATOM 606 C C . SER A 1 76 ? 1.769 8.563 1.134 1.00 98.19 76 SER A C 1
ATOM 608 O O . SER A 1 76 ? 1.030 8.294 2.081 1.00 98.19 76 SER A O 1
ATOM 610 N N . VAL A 1 77 ? 2.223 9.797 0.901 1.00 97.06 77 VAL A N 1
ATOM 611 C CA . VAL A 1 77 ? 1.822 10.993 1.652 1.00 97.06 77 VAL A CA 1
ATOM 612 C C . VAL A 1 77 ? 1.287 12.095 0.738 1.00 97.06 77 VAL A C 1
ATOM 614 O O . VAL A 1 77 ? 1.751 12.245 -0.395 1.00 97.06 77 VAL A O 1
ATOM 617 N N . ARG A 1 78 ? 0.332 12.894 1.232 1.00 91.88 78 ARG A N 1
ATOM 618 C CA . ARG A 1 78 ? -0.175 14.074 0.509 1.00 91.88 78 ARG A CA 1
ATOM 619 C C . ARG A 1 78 ? 0.850 15.215 0.510 1.00 91.88 78 ARG A C 1
ATOM 621 O O . ARG A 1 78 ? 1.472 15.467 1.543 1.00 91.88 78 ARG A O 1
ATOM 628 N N . PRO A 1 79 ? 0.993 15.975 -0.590 1.00 91.44 79 PRO A N 1
ATOM 629 C CA . PRO A 1 79 ? 1.656 17.272 -0.541 1.00 91.44 79 PRO A CA 1
ATOM 630 C C . PRO A 1 79 ? 0.987 18.186 0.505 1.00 91.44 79 PRO A C 1
ATOM 632 O O . PRO A 1 79 ? -0.226 18.097 0.706 1.00 91.44 79 PRO A O 1
ATOM 635 N N . PRO A 1 80 ? 1.742 19.065 1.182 1.00 93.12 80 PRO A N 1
ATOM 636 C CA . PRO A 1 80 ? 3.174 19.328 1.021 1.00 93.12 80 PRO A CA 1
ATOM 637 C C . PRO A 1 80 ? 4.081 18.409 1.868 1.00 93.12 80 PRO A C 1
ATOM 639 O O . PRO A 1 80 ? 5.272 18.689 2.013 1.00 93.12 80 PRO A O 1
ATOM 642 N N . THR A 1 81 ? 3.553 17.327 2.454 1.00 93.69 81 THR A N 1
ATOM 643 C CA . THR A 1 81 ? 4.336 16.426 3.309 1.00 93.69 81 THR A CA 1
ATOM 644 C C . THR A 1 81 ? 5.474 15.780 2.516 1.00 93.69 81 THR A C 1
ATOM 646 O O . THR A 1 81 ? 5.268 15.168 1.466 1.00 93.69 81 THR A O 1
ATOM 649 N N . ARG A 1 82 ? 6.698 15.890 3.046 1.00 94.56 82 ARG A N 1
ATOM 650 C CA . ARG A 1 82 ? 7.883 15.239 2.474 1.00 94.56 82 ARG A CA 1
ATOM 651 C C . ARG A 1 82 ? 7.813 13.720 2.634 1.00 94.56 82 ARG A C 1
ATOM 653 O O . ARG A 1 82 ? 7.314 13.220 3.639 1.00 94.56 82 ARG A O 1
ATOM 660 N N . ALA A 1 83 ? 8.397 12.999 1.683 1.00 96.12 83 ALA A N 1
ATOM 661 C CA . ALA A 1 83 ? 8.542 11.552 1.704 1.00 96.12 83 ALA A CA 1
ATOM 662 C C . ALA A 1 83 ? 9.113 11.075 3.057 1.00 96.12 83 ALA A C 1
ATOM 664 O O . ALA A 1 83 ? 10.203 11.509 3.454 1.00 96.12 83 ALA A O 1
ATOM 665 N N . PRO A 1 84 ? 8.411 10.184 3.777 1.00 95.94 84 PRO A N 1
ATOM 666 C CA . PRO A 1 84 ? 8.924 9.600 5.012 1.00 95.94 84 PRO A CA 1
ATOM 667 C C . PRO A 1 84 ? 10.159 8.717 4.759 1.00 95.94 84 PRO A C 1
ATOM 669 O O . PRO A 1 84 ? 10.414 8.332 3.615 1.00 95.94 84 PRO A O 1
ATOM 672 N N . PRO A 1 85 ? 10.932 8.347 5.799 1.00 96.81 85 PRO A N 1
ATOM 673 C CA . PRO A 1 85 ? 12.189 7.610 5.630 1.00 96.81 85 PRO A CA 1
ATOM 674 C C . PRO A 1 85 ? 12.066 6.320 4.808 1.00 96.81 85 PRO A C 1
ATOM 676 O O . PRO A 1 85 ? 12.888 6.076 3.931 1.00 96.81 85 PRO A O 1
ATOM 679 N N . SER A 1 86 ? 11.008 5.532 5.028 1.00 97.25 86 SER A N 1
ATOM 680 C CA . SER A 1 86 ? 10.756 4.319 4.239 1.00 97.25 86 SER A CA 1
ATOM 681 C C . SER A 1 86 ? 10.554 4.627 2.753 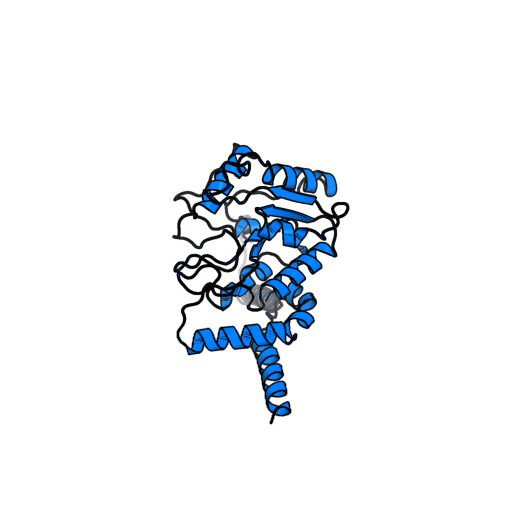1.00 97.25 86 SER A C 1
ATOM 683 O O . SER A 1 86 ? 11.114 3.941 1.904 1.00 97.25 86 SER A O 1
ATOM 685 N N . LEU A 1 87 ? 9.811 5.688 2.422 1.00 97.62 87 LEU A N 1
ATOM 686 C CA . LEU A 1 87 ? 9.579 6.068 1.031 1.00 97.62 87 LEU A CA 1
ATOM 687 C C . LEU A 1 87 ? 10.851 6.606 0.362 1.00 97.62 87 LEU A C 1
ATOM 689 O O . LEU A 1 87 ? 11.133 6.278 -0.786 1.00 97.62 87 LEU A O 1
ATOM 693 N N . LYS A 1 88 ? 11.680 7.361 1.091 1.00 97.69 88 LYS A N 1
ATOM 694 C CA . LYS A 1 88 ? 13.006 7.765 0.595 1.00 97.69 88 LYS A CA 1
ATOM 695 C C . LYS A 1 88 ? 13.871 6.551 0.253 1.00 97.69 88 LYS A C 1
ATOM 697 O O . LYS A 1 88 ? 14.537 6.544 -0.776 1.00 97.69 88 LYS A O 1
ATOM 702 N N . ASN A 1 89 ? 13.823 5.507 1.077 1.00 98.44 89 ASN A N 1
ATOM 703 C CA . ASN A 1 89 ? 14.550 4.273 0.797 1.00 98.44 89 ASN A CA 1
ATOM 704 C C . ASN A 1 89 ? 13.986 3.522 -0.416 1.00 98.44 89 ASN A C 1
ATOM 706 O O . ASN A 1 89 ? 14.765 2.960 -1.183 1.00 98.44 89 ASN A O 1
ATOM 710 N N . MET A 1 90 ? 12.665 3.555 -0.635 1.00 98.56 90 MET A N 1
ATOM 711 C CA . MET A 1 90 ? 12.054 3.062 -1.878 1.00 98.56 90 MET A CA 1
ATOM 712 C C . MET A 1 90 ? 12.579 3.820 -3.098 1.00 98.56 90 MET A C 1
ATOM 714 O O . MET A 1 90 ? 12.911 3.178 -4.086 1.00 98.56 90 MET A O 1
ATOM 718 N N . TYR A 1 91 ? 12.734 5.146 -3.024 1.00 98.12 91 TYR A N 1
ATOM 719 C CA . TYR A 1 91 ? 13.325 5.930 -4.114 1.00 98.12 91 TYR A CA 1
ATOM 720 C C . TYR A 1 91 ? 14.784 5.556 -4.391 1.00 98.12 91 TYR A C 1
ATOM 722 O O . TYR A 1 91 ? 15.163 5.451 -5.551 1.00 98.12 91 TYR A O 1
ATOM 730 N N . ILE A 1 92 ? 15.587 5.294 -3.354 1.00 97.88 92 ILE A N 1
ATOM 731 C CA . ILE A 1 92 ? 16.978 4.834 -3.520 1.00 97.88 92 ILE A CA 1
ATOM 732 C C . ILE A 1 92 ? 17.022 3.469 -4.222 1.00 97.88 92 ILE A C 1
ATOM 734 O O . ILE A 1 92 ? 17.800 3.279 -5.153 1.00 97.88 92 ILE A O 1
ATOM 738 N N . ALA A 1 93 ? 16.186 2.519 -3.792 1.00 98.44 93 ALA A N 1
ATOM 739 C CA . ALA A 1 93 ? 16.102 1.204 -4.430 1.00 98.44 93 ALA A CA 1
ATOM 740 C C . ALA A 1 93 ? 15.593 1.306 -5.880 1.00 98.44 93 ALA A C 1
ATOM 742 O O . ALA A 1 93 ? 16.114 0.636 -6.765 1.00 98.44 93 ALA A O 1
ATOM 743 N N . LEU A 1 94 ? 14.618 2.182 -6.135 1.00 98.00 94 LEU A N 1
ATOM 744 C CA . LEU A 1 94 ? 14.087 2.419 -7.473 1.00 98.00 94 LEU A CA 1
ATOM 745 C C . LEU A 1 94 ? 15.128 3.051 -8.404 1.00 98.00 94 LEU A C 1
ATOM 747 O O . LEU A 1 94 ? 15.237 2.626 -9.545 1.00 98.00 94 LEU A O 1
ATOM 751 N N . GLN A 1 95 ? 15.931 3.996 -7.914 1.00 97.75 95 GLN A N 1
ATOM 752 C CA . GLN A 1 95 ? 17.015 4.607 -8.687 1.00 97.75 95 GLN A CA 1
ATOM 753 C C . GLN A 1 95 ? 18.147 3.617 -9.005 1.00 97.75 95 GLN A C 1
ATOM 755 O O . GLN A 1 95 ? 18.786 3.717 -10.046 1.00 97.75 95 GLN A O 1
ATOM 760 N N . LYS A 1 96 ? 18.391 2.629 -8.135 1.00 97.75 96 LYS A N 1
ATOM 761 C CA . LYS A 1 96 ? 19.297 1.513 -8.456 1.00 97.75 96 LYS A CA 1
ATOM 762 C C . LYS A 1 96 ? 18.745 0.620 -9.567 1.00 97.75 96 LYS A C 1
ATOM 764 O O . LYS A 1 96 ? 19.524 0.075 -10.344 1.00 97.75 96 LYS A O 1
ATOM 769 N N . ASP A 1 97 ? 17.424 0.465 -9.634 1.00 98.00 97 ASP A N 1
ATOM 770 C CA . ASP A 1 97 ? 16.765 -0.311 -10.683 1.00 98.00 97 ASP A CA 1
ATOM 771 C C . ASP A 1 97 ? 16.658 0.434 -12.014 1.00 98.00 97 ASP A C 1
ATOM 773 O O . ASP A 1 97 ? 16.824 -0.192 -13.061 1.00 98.00 97 ASP A O 1
ATOM 777 N N . TYR A 1 98 ? 16.429 1.745 -11.950 1.00 97.69 98 TYR A N 1
ATOM 778 C CA . TYR A 1 98 ? 16.253 2.663 -13.072 1.00 97.69 98 TYR A CA 1
ATOM 779 C C . TYR A 1 98 ? 17.090 3.927 -12.809 1.00 97.69 98 TYR A C 1
ATOM 781 O O . TYR A 1 98 ? 16.614 4.840 -12.130 1.00 97.69 98 TYR A O 1
ATOM 789 N N . PRO A 1 99 ? 18.351 3.992 -13.280 1.00 96.75 99 PRO A N 1
ATOM 790 C CA . PRO A 1 99 ? 19.256 5.118 -13.004 1.00 96.75 99 PRO A CA 1
ATOM 791 C C . PRO A 1 99 ? 18.753 6.488 -13.483 1.00 96.75 99 PRO A C 1
ATOM 793 O O . PRO A 1 99 ? 19.189 7.521 -12.977 1.00 96.75 99 PRO A O 1
ATOM 796 N N . ASP A 1 100 ? 17.837 6.492 -14.446 1.00 94.75 100 ASP A N 1
ATOM 797 C CA . ASP A 1 100 ? 17.132 7.647 -15.000 1.00 94.75 100 ASP A CA 1
ATOM 798 C C . ASP A 1 100 ? 15.942 8.113 -14.140 1.00 94.75 100 ASP A C 1
ATOM 800 O O . ASP A 1 100 ? 15.443 9.227 -14.325 1.00 94.75 100 ASP A O 1
ATOM 804 N N . PHE A 1 101 ? 15.504 7.316 -13.159 1.00 96.06 101 PHE A N 1
ATOM 805 C CA . PHE A 1 101 ? 14.483 7.738 -12.205 1.00 96.06 101 PHE A CA 1
ATOM 806 C C . PHE A 1 101 ? 14.969 8.928 -11.370 1.00 96.06 101 PHE A C 1
ATOM 808 O O . PHE A 1 101 ? 16.017 8.892 -10.715 1.00 96.06 101 PHE A O 1
ATOM 815 N N . THR A 1 102 ? 14.133 9.963 -11.317 1.00 91.56 102 THR A N 1
ATOM 816 C CA . THR A 1 102 ? 14.332 11.133 -10.465 1.00 91.56 102 THR A CA 1
ATOM 817 C C . THR A 1 102 ? 13.201 11.239 -9.437 1.00 91.56 102 THR A C 1
ATOM 819 O O . THR A 1 102 ? 12.021 11.232 -9.797 1.00 91.56 102 THR A O 1
ATOM 822 N N . PRO A 1 103 ? 13.520 11.332 -8.131 1.00 90.69 103 PRO A N 1
ATOM 823 C CA . PRO A 1 103 ? 12.511 11.612 -7.120 1.00 90.69 103 PRO A CA 1
ATOM 824 C C . PRO A 1 103 ? 11.823 12.965 -7.375 1.00 90.69 103 PRO A C 1
ATOM 826 O O . PRO A 1 103 ? 12.470 13.891 -7.869 1.00 90.69 103 PRO A O 1
ATOM 829 N N . PRO A 1 104 ? 10.550 13.139 -6.972 1.00 89.88 104 PRO A N 1
ATOM 830 C CA . PRO A 1 104 ? 9.841 14.398 -7.148 1.00 89.88 104 PRO A CA 1
ATOM 831 C C . PRO A 1 104 ? 10.575 15.566 -6.487 1.00 89.88 104 PRO A C 1
ATOM 833 O O . PRO A 1 104 ? 11.078 15.450 -5.360 1.00 89.88 104 PRO A O 1
ATOM 836 N N . ALA A 1 105 ? 10.560 16.720 -7.154 1.00 86.38 105 ALA A N 1
ATOM 837 C CA . ALA A 1 105 ? 11.089 17.962 -6.604 1.00 86.38 105 ALA A CA 1
ATOM 838 C C . ALA A 1 105 ? 10.487 18.264 -5.217 1.00 86.38 105 ALA A C 1
ATOM 840 O O . ALA A 1 105 ? 9.346 17.914 -4.911 1.00 86.38 105 ALA A O 1
ATOM 841 N N . GLY A 1 106 ? 11.280 18.883 -4.338 1.00 86.19 106 GLY A N 1
ATOM 842 C CA . GLY A 1 106 ? 10.868 19.170 -2.958 1.00 86.19 106 GLY A CA 1
ATOM 843 C C . GLY A 1 106 ? 10.778 17.939 -2.043 1.00 86.19 106 GLY A C 1
ATOM 844 O O . GLY A 1 106 ? 10.434 18.082 -0.867 1.00 86.19 106 GLY A O 1
ATOM 845 N N . GLY A 1 107 ? 11.118 16.744 -2.545 1.00 88.88 107 GLY A N 1
ATOM 846 C CA . GLY A 1 107 ? 11.119 15.502 -1.776 1.00 88.88 107 GLY A CA 1
ATOM 847 C C . GLY A 1 107 ? 9.715 15.026 -1.416 1.00 88.88 107 GLY A C 1
ATOM 848 O O . GLY A 1 107 ? 9.514 14.543 -0.304 1.00 88.88 107 GLY A O 1
ATOM 849 N N . LEU A 1 108 ? 8.743 15.209 -2.314 1.00 94.06 108 LEU A N 1
ATOM 850 C CA . LEU A 1 108 ? 7.346 14.812 -2.113 1.00 94.06 108 LEU A CA 1
ATOM 851 C C . LEU A 1 108 ? 7.153 13.286 -2.181 1.00 94.06 108 LEU A C 1
ATOM 853 O O . LEU A 1 108 ? 7.995 12.544 -2.693 1.00 94.06 108 LEU A O 1
ATOM 857 N N . GLY A 1 109 ? 6.029 12.816 -1.633 1.00 94.38 109 GLY A N 1
ATOM 858 C CA . GLY A 1 109 ? 5.737 11.389 -1.459 1.00 94.38 109 GLY A CA 1
ATOM 859 C C . GLY A 1 109 ? 4.390 10.906 -1.999 1.00 94.38 109 GLY A C 1
ATOM 860 O O . GLY A 1 109 ? 3.829 9.939 -1.476 1.00 94.38 109 GLY A O 1
ATOM 861 N N . LEU A 1 110 ? 3.834 11.586 -3.002 1.00 96.62 110 LEU A N 1
ATOM 862 C CA . LEU A 1 110 ? 2.536 11.224 -3.570 1.00 96.62 110 LEU A CA 1
ATOM 863 C C . LEU A 1 110 ? 2.695 10.104 -4.610 1.00 96.62 110 LEU A C 1
ATOM 865 O O . LEU A 1 110 ? 3.315 10.316 -5.643 1.00 96.62 110 LEU A O 1
ATOM 869 N N . LEU A 1 111 ? 2.111 8.932 -4.348 1.00 97.69 111 LEU A N 1
ATOM 870 C CA . LEU A 1 111 ? 2.220 7.721 -5.176 1.00 97.69 111 LEU A CA 1
ATOM 871 C C . LEU A 1 111 ? 0.942 7.425 -5.966 1.00 97.69 111 LEU A C 1
ATOM 873 O O . LEU A 1 111 ? 0.807 6.348 -6.542 1.00 97.69 111 LEU A O 1
ATOM 877 N N . THR A 1 112 ? 0.006 8.375 -6.020 1.00 97.38 112 THR A N 1
ATOM 878 C CA . THR A 1 112 ? -1.190 8.281 -6.865 1.00 97.38 112 THR A CA 1
ATOM 879 C C . THR A 1 112 ? -0.871 7.878 -8.314 1.00 97.38 112 THR A C 1
ATOM 881 O O . THR A 1 112 ? -1.551 6.980 -8.807 1.00 97.38 112 THR A O 1
ATOM 884 N N . PRO A 1 113 ? 0.193 8.400 -8.971 1.00 97.19 113 PRO A N 1
ATOM 885 C CA . PRO A 1 113 ? 0.545 7.963 -10.324 1.00 97.19 113 PRO A CA 1
ATOM 886 C C . PRO A 1 113 ? 0.819 6.459 -10.445 1.00 97.19 113 PRO A C 1
ATOM 888 O O . PRO A 1 113 ? 0.511 5.865 -11.473 1.00 97.19 113 PRO A O 1
ATOM 891 N N . TRP A 1 114 ? 1.372 5.814 -9.412 1.00 98.19 114 TRP A N 1
ATOM 892 C CA . TRP A 1 114 ? 1.569 4.360 -9.418 1.00 98.19 114 TRP A CA 1
ATOM 893 C C . TRP A 1 114 ? 0.236 3.625 -9.292 1.00 98.19 114 TRP A C 1
ATOM 895 O O . TRP A 1 114 ? -0.010 2.662 -10.017 1.00 98.19 114 TRP A O 1
ATOM 905 N N . ALA A 1 115 ? -0.641 4.099 -8.406 1.00 98.38 115 ALA A N 1
ATOM 906 C CA . ALA A 1 115 ? -1.945 3.485 -8.193 1.00 98.38 115 ALA A CA 1
ATOM 907 C C . ALA A 1 115 ? -2.813 3.512 -9.461 1.00 98.38 115 ALA A C 1
ATOM 909 O O . ALA A 1 115 ? -3.359 2.476 -9.851 1.00 98.38 115 ALA A O 1
ATOM 910 N N . GLU A 1 116 ? -2.825 4.645 -10.167 1.00 97.62 116 GLU A N 1
ATOM 911 C CA . GLU A 1 116 ? -3.497 4.817 -11.466 1.00 97.62 116 GLU A CA 1
ATOM 912 C C . GLU A 1 116 ? -2.925 3.908 -12.570 1.00 97.62 116 GLU A C 1
ATOM 914 O O . GLU A 1 116 ? -3.614 3.587 -13.537 1.00 97.62 116 GLU A O 1
ATOM 919 N N . ARG A 1 117 ? -1.674 3.452 -12.427 1.00 97.81 117 ARG A N 1
ATOM 920 C CA . ARG A 1 117 ? -0.991 2.544 -13.368 1.00 97.81 117 ARG A CA 1
ATOM 921 C C . ARG A 1 117 ? -1.149 1.064 -13.013 1.00 97.81 117 ARG A C 1
ATOM 923 O O . ARG A 1 117 ? -0.510 0.216 -13.633 1.00 97.81 117 ARG A O 1
ATOM 930 N N . GLY A 1 118 ? -2.011 0.738 -12.051 1.00 98.25 118 GLY A N 1
ATOM 931 C CA . GLY A 1 118 ? -2.305 -0.645 -11.670 1.00 98.25 118 GLY A CA 1
ATOM 932 C C . GLY A 1 118 ? -1.517 -1.157 -10.464 1.00 98.25 118 GLY A C 1
ATOM 933 O O . GLY A 1 118 ? -1.470 -2.372 -10.248 1.00 98.25 118 GLY A O 1
ATOM 934 N N . VAL A 1 119 ? -0.891 -0.272 -9.680 1.00 98.88 119 VAL A N 1
ATOM 935 C CA . VAL A 1 119 ? -0.206 -0.645 -8.432 1.00 98.88 119 VAL A CA 1
ATOM 936 C C . VAL A 1 119 ? -1.159 -0.509 -7.245 1.00 98.88 119 VAL A C 1
ATOM 938 O O . VAL A 1 119 ? -1.385 0.579 -6.726 1.00 98.88 119 VAL A O 1
ATOM 941 N N . LEU A 1 120 ? -1.682 -1.628 -6.757 1.00 98.88 120 LEU A N 1
ATOM 942 C CA . LEU A 1 120 ? -2.501 -1.663 -5.552 1.00 98.88 120 LEU A CA 1
ATOM 943 C C . LEU A 1 120 ? -1.627 -1.414 -4.308 1.00 98.88 120 LEU A C 1
ATOM 945 O O . LEU A 1 120 ? -0.880 -2.293 -3.872 1.00 98.88 120 LEU A O 1
ATOM 949 N N . LEU A 1 121 ? -1.731 -0.211 -3.739 1.00 98.88 121 LEU A N 1
ATOM 950 C CA . LEU A 1 121 ? -1.012 0.236 -2.538 1.00 98.88 121 LEU A CA 1
ATOM 951 C C . LEU A 1 121 ? -1.857 -0.006 -1.275 1.00 98.88 121 LEU A C 1
ATOM 953 O O . LEU A 1 121 ? -2.596 0.880 -0.837 1.00 98.88 121 LEU A O 1
ATOM 957 N N . LEU A 1 122 ? -1.754 -1.200 -0.688 1.00 98.81 122 LEU A N 1
ATOM 958 C CA . LEU A 1 122 ? -2.675 -1.685 0.345 1.00 98.81 122 LEU A CA 1
ATOM 959 C C . LEU A 1 122 ? -1.989 -1.846 1.709 1.00 98.81 122 LEU A C 1
ATOM 961 O O . LEU A 1 122 ? -1.075 -2.655 1.865 1.00 98.81 122 LEU A O 1
ATOM 965 N N . ASN A 1 123 ? -2.467 -1.135 2.731 1.00 98.62 123 ASN A N 1
ATOM 966 C CA . ASN A 1 123 ? -2.067 -1.402 4.118 1.00 98.62 123 ASN A CA 1
ATOM 967 C C . ASN A 1 123 ? -2.829 -2.607 4.698 1.00 98.62 123 ASN A C 1
ATOM 969 O O . ASN A 1 123 ? -3.925 -2.932 4.247 1.00 98.62 123 ASN A O 1
ATOM 973 N N . ALA A 1 124 ? -2.270 -3.271 5.713 1.00 97.69 124 ALA A N 1
ATOM 974 C CA . ALA A 1 124 ? -2.978 -4.304 6.476 1.00 97.69 124 ALA A CA 1
ATOM 975 C C . ALA A 1 124 ? -4.072 -3.713 7.380 1.00 97.69 124 ALA A C 1
ATOM 977 O O . ALA A 1 124 ? -5.182 -4.236 7.433 1.00 97.69 124 ALA A O 1
ATOM 978 N N . CYS A 1 125 ? -3.774 -2.591 8.030 1.00 98.00 125 CYS A N 1
ATOM 979 C CA . CYS A 1 125 ? -4.733 -1.735 8.717 1.00 98.00 125 CYS A CA 1
ATOM 980 C C . CYS A 1 125 ? -5.051 -0.508 7.862 1.00 98.00 125 CYS A C 1
ATOM 982 O O . CYS A 1 125 ? -4.139 0.123 7.332 1.00 98.00 125 CYS A O 1
ATOM 984 N N . LEU A 1 126 ? -6.328 -0.137 7.739 1.00 98.56 126 LEU A N 1
ATOM 985 C CA . LEU A 1 126 ? -6.726 1.012 6.910 1.00 98.56 126 LEU A CA 1
ATOM 986 C C . LEU A 1 126 ? -6.937 2.306 7.701 1.00 98.56 126 LEU A C 1
ATOM 988 O O . LEU A 1 126 ? -7.091 3.363 7.097 1.00 98.56 126 LEU A O 1
ATOM 992 N N . THR A 1 127 ? -6.894 2.247 9.033 1.00 98.69 127 THR A N 1
ATOM 993 C CA . THR A 1 127 ? -6.966 3.423 9.911 1.00 98.69 127 THR A CA 1
ATOM 994 C C . THR A 1 127 ? -5.967 3.318 11.060 1.00 98.69 127 THR A C 1
ATOM 996 O O . THR A 1 127 ? -5.488 2.227 11.369 1.00 98.69 127 THR A O 1
ATOM 999 N N . VAL A 1 128 ? -5.650 4.451 11.680 1.00 98.50 128 VAL A N 1
ATOM 1000 C CA . VAL A 1 128 ? -4.763 4.564 12.844 1.00 98.50 128 VAL A CA 1
ATOM 1001 C C . VAL A 1 128 ? -5.118 5.824 13.632 1.00 98.50 128 VAL A C 1
ATOM 1003 O O . VAL A 1 128 ? -5.483 6.837 13.037 1.00 98.50 128 VAL A O 1
ATOM 1006 N N . ARG A 1 129 ? -4.996 5.811 14.958 1.00 98.44 129 ARG A N 1
ATOM 1007 C CA . ARG A 1 129 ? -5.074 7.039 15.759 1.00 98.44 129 ARG A CA 1
ATOM 1008 C C . ARG A 1 129 ? -3.859 7.932 15.520 1.00 98.44 129 ARG A C 1
ATOM 1010 O O . ARG A 1 129 ? -2.748 7.465 15.260 1.00 98.44 129 ARG A O 1
ATOM 1017 N N . ALA A 1 130 ? -4.062 9.236 15.650 1.00 97.94 130 ALA A N 1
ATOM 1018 C CA . ALA A 1 130 ? -2.997 10.219 15.557 1.00 97.94 130 ALA A CA 1
ATOM 1019 C C . ALA A 1 130 ? -1.875 9.914 16.563 1.00 97.94 130 ALA A C 1
ATOM 1021 O O . ALA A 1 130 ? -2.132 9.741 17.750 1.00 97.94 130 ALA A O 1
ATOM 1022 N N . SER A 1 131 ? -0.631 9.877 16.082 1.00 96.38 131 SER A N 1
ATOM 1023 C CA . SER A 1 131 ? 0.575 9.620 16.889 1.00 96.38 131 SER A CA 1
ATOM 1024 C C . SER A 1 131 ? 0.640 8.270 17.626 1.00 96.38 131 SER A C 1
ATOM 1026 O O . SER A 1 131 ? 1.570 8.064 18.401 1.00 96.38 131 SER A O 1
ATOM 1028 N N . GLU A 1 132 ? -0.272 7.331 17.360 1.00 97.31 132 GLU A N 1
ATOM 1029 C CA . GLU A 1 132 ? -0.287 5.998 17.979 1.00 97.31 132 GLU A CA 1
ATOM 1030 C C . GLU A 1 132 ? -0.201 4.909 16.889 1.00 97.31 132 GLU A C 1
ATOM 1032 O O . GLU A 1 132 ? -1.234 4.363 16.479 1.00 97.31 132 GLU A O 1
ATOM 1037 N N . PRO A 1 133 ? 1.005 4.586 16.378 1.00 95.06 133 PRO A N 1
ATOM 1038 C CA . PRO A 1 133 ? 1.170 3.535 15.373 1.00 95.06 133 PRO A CA 1
ATOM 1039 C C . PRO A 1 133 ? 0.601 2.202 15.876 1.00 95.06 133 PRO A C 1
ATOM 1041 O O . PRO A 1 133 ? 0.754 1.859 17.049 1.00 95.06 133 PRO A O 1
ATOM 1044 N N . ASN A 1 134 ? -0.028 1.431 14.989 1.00 96.38 134 ASN A N 1
ATOM 1045 C CA . ASN A 1 134 ? -0.704 0.160 15.294 1.00 96.38 134 ASN A CA 1
ATOM 1046 C C . ASN A 1 134 ? -1.880 0.228 16.284 1.00 96.38 134 ASN A C 1
ATOM 1048 O O . ASN A 1 134 ? -2.373 -0.818 16.701 1.00 96.38 134 ASN A O 1
ATOM 1052 N N . SER A 1 135 ? -2.380 1.411 16.642 1.00 98.06 135 SER A N 1
ATOM 1053 C CA . SER A 1 135 ? -3.523 1.557 17.566 1.00 98.06 135 SER A CA 1
ATOM 1054 C C . SER A 1 135 ? -4.788 0.803 17.136 1.00 98.06 135 SER A C 1
ATOM 1056 O O . SER A 1 135 ? -5.597 0.430 17.985 1.00 98.06 135 SER A O 1
ATOM 1058 N N . HIS A 1 136 ? -4.973 0.569 15.833 1.00 98.25 136 HIS A N 1
ATOM 1059 C CA . HIS A 1 136 ? -6.113 -0.169 15.271 1.00 98.25 136 HIS A CA 1
ATOM 1060 C C . HIS A 1 136 ? -5.754 -1.587 14.793 1.00 98.25 136 HIS A C 1
ATOM 1062 O O . HIS A 1 136 ? -6.577 -2.240 14.149 1.00 98.25 136 HIS A O 1
ATOM 1068 N N . ALA A 1 137 ? -4.553 -2.079 15.111 1.00 97.38 137 ALA A N 1
ATOM 1069 C CA . ALA A 1 137 ? -4.160 -3.448 14.798 1.00 97.38 137 ALA A CA 1
ATOM 1070 C C . ALA A 1 137 ? -5.053 -4.464 15.524 1.00 97.38 137 ALA A C 1
ATOM 1072 O O . ALA A 1 137 ? -5.422 -4.275 16.686 1.00 97.38 137 ALA A O 1
ATOM 107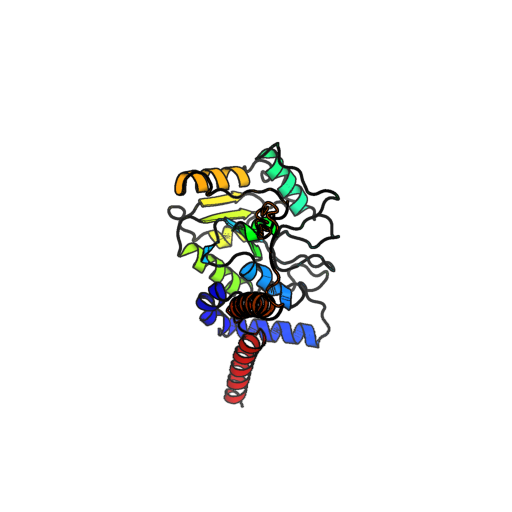3 N N . GLY A 1 138 ? -5.412 -5.542 14.830 1.00 96.31 138 GLY A N 1
ATOM 1074 C CA . GLY A 1 138 ? -6.263 -6.610 15.354 1.00 96.31 138 GLY A CA 1
ATOM 1075 C C . GLY A 1 138 ? -7.726 -6.211 15.561 1.00 96.31 138 GLY A C 1
ATOM 1076 O O . GLY A 1 138 ? -8.466 -6.951 16.205 1.00 96.31 138 GLY A O 1
ATOM 1077 N N . ARG A 1 139 ? -8.162 -5.056 15.039 1.00 97.56 139 ARG A N 1
ATOM 1078 C CA . ARG A 1 139 ? -9.554 -4.583 15.161 1.00 97.56 139 ARG A CA 1
ATOM 1079 C C . ARG A 1 139 ? -10.473 -5.053 14.034 1.00 97.56 139 ARG A C 1
ATOM 1081 O O . ARG A 1 139 ? -11.666 -4.805 14.119 1.00 97.56 139 ARG A O 1
ATOM 1088 N N . GLY A 1 140 ? -9.938 -5.717 13.006 1.00 97.00 140 GLY A N 1
ATOM 1089 C CA . GLY A 1 140 ? -10.723 -6.334 11.925 1.00 97.00 140 GLY A CA 1
ATOM 1090 C C . GLY A 1 140 ? -10.276 -5.950 10.513 1.00 97.00 140 GLY A C 1
ATOM 1091 O O . GLY A 1 140 ? -10.618 -6.643 9.554 1.00 97.00 140 GLY A O 1
ATOM 1092 N N . TRP A 1 141 ? -9.457 -4.902 10.358 1.00 98.31 141 TRP A N 1
ATOM 1093 C CA . TRP A 1 141 ? -8.972 -4.472 9.040 1.00 98.31 141 TRP A CA 1
ATOM 1094 C C . TRP A 1 141 ? -8.156 -5.542 8.323 1.00 98.31 141 TRP A C 1
ATOM 1096 O O . TRP A 1 141 ? -8.232 -5.667 7.100 1.00 98.31 141 TRP A O 1
ATOM 1106 N N . GLU A 1 142 ? -7.380 -6.324 9.068 1.00 98.06 142 GLU A N 1
ATOM 1107 C CA . GLU A 1 142 ? -6.516 -7.353 8.506 1.00 98.06 142 GLU A CA 1
ATOM 1108 C C . GLU A 1 142 ? -7.320 -8.448 7.804 1.00 98.06 142 GLU A C 1
ATOM 1110 O O . GLU A 1 142 ? -6.850 -8.972 6.795 1.00 98.06 142 GLU A O 1
ATOM 1115 N N . LYS A 1 143 ? -8.534 -8.753 8.288 1.00 97.56 143 LYS A N 1
ATOM 1116 C CA . LYS A 1 143 ? -9.432 -9.734 7.666 1.00 97.56 143 LYS A CA 1
ATOM 1117 C C . LYS A 1 143 ? -9.942 -9.219 6.319 1.00 97.56 143 LYS A C 1
ATOM 1119 O O . LYS A 1 143 ? -9.709 -9.871 5.301 1.00 97.56 143 LYS A O 1
ATOM 1124 N N . LEU A 1 144 ? -10.485 -7.995 6.286 1.00 98.25 144 LEU A N 1
ATOM 1125 C CA . LEU A 1 144 ? -10.919 -7.357 5.037 1.00 98.25 144 LEU A CA 1
ATOM 1126 C C . LEU A 1 144 ? -9.768 -7.264 4.031 1.00 98.25 144 LEU A C 1
ATOM 1128 O O . LEU A 1 144 ? -9.895 -7.655 2.874 1.00 98.25 144 LEU A O 1
ATOM 1132 N N . THR A 1 145 ? -8.618 -6.742 4.449 1.00 98.50 145 THR A N 1
ATOM 1133 C CA . THR A 1 145 ? -7.506 -6.540 3.516 1.00 98.50 145 THR A CA 1
ATOM 1134 C C . THR A 1 145 ? -6.862 -7.868 3.110 1.00 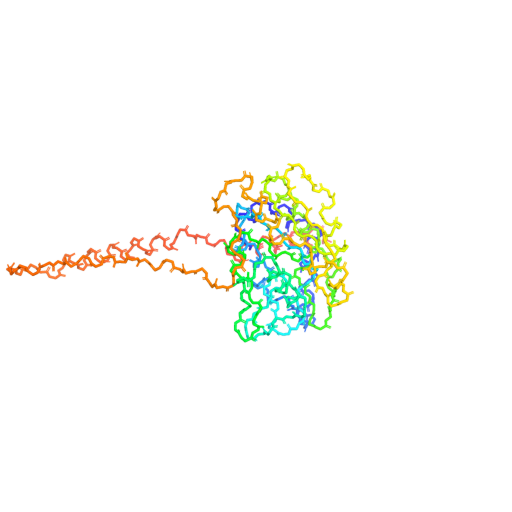98.50 145 THR A C 1
ATOM 1136 O O . THR A 1 145 ? -6.256 -7.942 2.044 1.00 98.50 145 THR A O 1
ATOM 1139 N N . GLN A 1 146 ? -6.987 -8.936 3.912 1.00 98.50 146 GLN A N 1
ATOM 1140 C CA . GLN A 1 146 ? -6.600 -10.281 3.482 1.00 98.50 146 GLN A CA 1
ATOM 1141 C C . GLN A 1 146 ? -7.559 -10.792 2.408 1.00 98.50 146 GLN A C 1
ATOM 1143 O O . GLN A 1 146 ? -7.091 -11.288 1.388 1.00 98.50 146 GLN A O 1
ATOM 1148 N N . LYS A 1 147 ? -8.869 -10.567 2.564 1.00 98.50 147 LYS A N 1
ATOM 1149 C CA . LYS A 1 147 ? -9.854 -10.874 1.521 1.00 98.50 147 LYS A CA 1
ATOM 1150 C C . LYS A 1 147 ? -9.544 -10.147 0.208 1.00 98.50 147 LYS A C 1
ATOM 1152 O O . LYS A 1 147 ? -9.644 -10.752 -0.855 1.00 98.50 147 LYS A O 1
ATOM 1157 N N . VAL A 1 148 ? -9.088 -8.892 0.266 1.00 98.69 148 VAL A N 1
ATOM 1158 C CA . VAL A 1 148 ? -8.600 -8.147 -0.914 1.00 98.69 148 VAL A CA 1
ATOM 1159 C C . VAL A 1 148 ? -7.438 -8.879 -1.594 1.00 98.69 148 VAL A C 1
ATOM 1161 O O . VAL A 1 148 ? -7.462 -9.067 -2.810 1.00 98.69 148 VAL A O 1
ATOM 1164 N N . ILE A 1 149 ? -6.438 -9.333 -0.829 1.00 98.69 149 ILE A N 1
ATOM 1165 C CA . ILE A 1 149 ? -5.311 -10.118 -1.365 1.00 98.69 149 ILE A CA 1
ATOM 1166 C C . ILE A 1 149 ? -5.814 -11.417 -1.998 1.00 98.69 149 ILE A C 1
ATOM 1168 O O . ILE A 1 149 ? -5.385 -11.754 -3.100 1.00 98.69 149 ILE A O 1
ATOM 1172 N N . ASP A 1 150 ? -6.740 -12.115 -1.343 1.00 98.44 150 ASP A N 1
ATOM 1173 C CA . ASP A 1 150 ? -7.285 -13.387 -1.819 1.00 98.44 150 ASP A CA 1
ATOM 1174 C C . ASP A 1 150 ? -8.071 -13.211 -3.132 1.00 98.44 150 ASP A C 1
ATOM 1176 O O . ASP A 1 150 ? -7.917 -14.012 -4.055 1.00 98.44 150 ASP A O 1
ATOM 1180 N N . VAL A 1 151 ? -8.841 -12.124 -3.272 1.00 98.38 151 VAL A N 1
ATOM 1181 C CA . VAL A 1 151 ? -9.522 -11.745 -4.526 1.00 98.38 151 VAL A CA 1
ATOM 1182 C C . VAL A 1 151 ? -8.513 -11.521 -5.655 1.00 98.38 151 VAL A C 1
ATOM 1184 O O . VAL A 1 151 ? -8.710 -12.000 -6.774 1.00 98.38 151 VAL A O 1
ATOM 1187 N N . VAL A 1 152 ? -7.402 -10.831 -5.382 1.00 98.44 152 VAL A N 1
ATOM 1188 C CA . VAL A 1 152 ? -6.342 -10.630 -6.384 1.00 98.44 152 VAL A CA 1
ATOM 1189 C C . VAL A 1 152 ? -5.636 -11.949 -6.714 1.00 98.44 152 VAL A C 1
ATOM 1191 O O . VAL A 1 152 ? -5.366 -12.223 -7.884 1.00 98.44 152 VAL A O 1
ATOM 1194 N N . ALA A 1 153 ? -5.369 -12.788 -5.713 1.00 97.94 153 ALA A N 1
ATOM 1195 C CA . ALA A 1 153 ? -4.707 -14.085 -5.867 1.00 97.94 153 ALA A CA 1
ATOM 1196 C C . ALA A 1 153 ? -5.589 -15.150 -6.550 1.00 97.94 153 ALA A C 1
ATOM 1198 O O . ALA A 1 153 ? -5.076 -16.145 -7.062 1.00 97.94 153 ALA A O 1
ATOM 1199 N N . ALA A 1 154 ? -6.910 -14.954 -6.593 1.00 97.19 154 ALA A N 1
ATOM 1200 C CA . ALA A 1 154 ? -7.814 -15.789 -7.382 1.00 97.19 154 ALA A CA 1
ATOM 1201 C C . ALA A 1 154 ? -7.647 -15.562 -8.899 1.00 97.19 154 ALA A C 1
ATOM 1203 O O . ALA A 1 154 ? -7.958 -16.448 -9.700 1.00 97.19 154 ALA A O 1
ATOM 1204 N N . ARG A 1 155 ? -7.129 -14.392 -9.301 1.00 94.62 155 ARG A N 1
ATOM 1205 C CA . ARG A 1 155 ? -6.778 -14.073 -10.693 1.00 94.62 155 ARG A CA 1
ATOM 1206 C C . ARG A 1 155 ? -5.426 -14.702 -11.047 1.00 94.62 155 ARG A C 1
ATOM 1208 O O . ARG A 1 155 ? -4.899 -15.558 -10.345 1.00 94.62 155 ARG A O 1
ATOM 1215 N N . ARG A 1 156 ? -4.847 -14.320 -12.183 1.00 94.38 156 ARG A N 1
ATOM 1216 C CA . ARG A 1 156 ? -3.501 -14.749 -12.587 1.00 94.38 156 ARG A CA 1
ATOM 1217 C C . ARG A 1 156 ? -2.701 -13.541 -13.019 1.00 94.38 156 ARG A C 1
ATOM 1219 O O . ARG A 1 156 ? -3.267 -12.552 -13.469 1.00 94.38 156 ARG A O 1
ATOM 1226 N N . GLY A 1 157 ? -1.386 -13.666 -12.929 1.00 96.38 157 GLY A N 1
ATOM 1227 C CA . GLY A 1 157 ? -0.494 -12.729 -13.577 1.00 96.38 157 GLY A CA 1
ATOM 1228 C C . GLY A 1 157 ? -0.386 -11.377 -12.879 1.00 96.38 157 GLY A C 1
ATOM 1229 O O . GLY A 1 157 ? -0.426 -10.346 -13.537 1.00 96.38 157 GLY A O 1
ATOM 1230 N N . VAL A 1 158 ? -0.278 -11.403 -11.552 1.00 98.56 158 VAL A N 1
ATOM 1231 C CA . VAL A 1 158 ? -0.065 -10.221 -10.702 1.00 98.56 158 VAL A CA 1
ATOM 1232 C C . VAL A 1 158 ? 1.256 -10.387 -9.960 1.00 98.56 158 VAL A C 1
ATOM 1234 O O . VAL A 1 158 ? 1.590 -11.507 -9.564 1.00 98.56 158 VAL A O 1
ATOM 1237 N N . VAL A 1 159 ? 1.989 -9.293 -9.766 1.00 98.88 159 VAL A N 1
ATOM 1238 C CA . VAL A 1 159 ? 3.218 -9.260 -8.962 1.00 98.88 159 VAL A CA 1
ATOM 1239 C C . VAL A 1 159 ? 2.894 -8.814 -7.535 1.00 98.88 159 VAL A C 1
ATOM 1241 O O . VAL A 1 159 ? 2.266 -7.780 -7.340 1.00 98.88 159 VAL A O 1
ATOM 1244 N N . PHE A 1 160 ? 3.352 -9.545 -6.524 1.00 98.88 160 PHE A N 1
ATOM 1245 C CA . PHE A 1 160 ? 3.236 -9.176 -5.113 1.00 98.88 160 PHE A CA 1
ATOM 1246 C C . PHE A 1 160 ? 4.604 -8.777 -4.562 1.00 98.88 160 PHE A C 1
ATOM 1248 O O . PHE A 1 160 ? 5.517 -9.603 -4.500 1.00 98.88 160 PHE A O 1
ATOM 1255 N N . LEU A 1 161 ? 4.736 -7.521 -4.132 1.00 98.81 161 LEU A N 1
ATOM 1256 C CA . LEU A 1 161 ? 5.906 -7.001 -3.430 1.00 98.81 161 LEU A CA 1
ATOM 1257 C C . LEU A 1 161 ? 5.619 -7.013 -1.927 1.00 98.81 161 LEU A C 1
ATOM 1259 O O . LEU A 1 161 ? 4.865 -6.183 -1.411 1.00 98.81 161 LEU A O 1
ATOM 1263 N N . ALA A 1 162 ? 6.215 -7.972 -1.222 1.00 98.50 162 ALA A N 1
ATOM 1264 C CA . ALA A 1 162 ? 6.040 -8.126 0.216 1.00 98.50 162 ALA A CA 1
ATOM 1265 C C . ALA A 1 162 ? 7.352 -7.825 0.945 1.00 98.50 162 ALA A C 1
ATOM 1267 O O . ALA A 1 162 ? 8.313 -8.598 0.909 1.00 98.50 162 ALA A O 1
ATOM 1268 N N . TRP A 1 163 ? 7.387 -6.670 1.609 1.00 98.56 163 TRP A N 1
ATOM 1269 C CA . TRP A 1 163 ? 8.576 -6.165 2.284 1.00 98.56 163 TRP A CA 1
ATOM 1270 C C . TRP A 1 163 ? 8.449 -6.295 3.803 1.00 98.56 163 TRP A C 1
ATOM 1272 O O . TRP A 1 163 ? 7.612 -5.658 4.439 1.00 98.56 163 TRP A O 1
ATOM 1282 N N . GLY A 1 164 ? 9.319 -7.105 4.401 1.00 97.69 164 GLY A N 1
ATOM 1283 C CA . GLY A 1 164 ? 9.308 -7.423 5.824 1.00 97.69 164 GLY A CA 1
ATOM 1284 C C . GLY A 1 164 ? 8.402 -8.602 6.188 1.00 97.69 164 GLY A C 1
ATOM 1285 O O . GLY A 1 164 ? 7.498 -8.996 5.453 1.00 97.69 164 GLY A O 1
ATOM 1286 N N . LYS A 1 165 ? 8.648 -9.166 7.377 1.00 97.19 165 LYS A N 1
ATOM 1287 C CA . LYS A 1 165 ? 7.957 -10.368 7.869 1.00 97.19 165 LYS A CA 1
ATOM 1288 C C . LYS A 1 165 ? 6.429 -10.239 7.950 1.00 97.19 165 LYS A C 1
ATOM 1290 O O . LYS A 1 165 ? 5.768 -11.221 7.620 1.00 97.19 165 LYS A O 1
ATOM 1295 N N . PRO A 1 166 ? 5.843 -9.093 8.354 1.00 96.31 166 PRO A N 1
ATOM 1296 C CA . PRO A 1 166 ? 4.391 -8.940 8.339 1.00 96.31 166 PRO A CA 1
ATOM 1297 C C . PRO A 1 166 ? 3.797 -9.113 6.937 1.00 96.31 166 PRO A C 1
ATOM 1299 O O . PRO A 1 166 ? 2.881 -9.910 6.772 1.00 96.31 166 PRO A O 1
ATOM 1302 N N . ALA A 1 167 ? 4.360 -8.453 5.919 1.00 97.94 167 ALA A N 1
ATOM 1303 C CA . ALA A 1 167 ? 3.894 -8.575 4.539 1.00 97.94 167 ALA A CA 1
ATOM 1304 C C . ALA A 1 167 ? 4.129 -9.984 3.968 1.00 97.94 167 ALA A C 1
ATOM 1306 O O . ALA A 1 167 ? 3.241 -10.539 3.325 1.00 97.94 167 ALA A O 1
ATOM 1307 N N . GLU A 1 168 ? 5.288 -10.593 4.251 1.00 97.88 168 GLU A N 1
ATOM 1308 C CA . GLU A 1 168 ? 5.631 -11.960 3.825 1.00 97.88 168 GLU A CA 1
ATOM 1309 C C . GLU A 1 168 ? 4.576 -12.983 4.274 1.00 97.88 168 GLU A C 1
ATOM 1311 O O . GLU A 1 168 ? 4.134 -13.814 3.482 1.00 97.88 168 GLU A O 1
ATOM 1316 N N . LYS A 1 169 ? 4.110 -12.885 5.526 1.00 97.94 169 LYS A N 1
ATOM 1317 C CA . LYS A 1 169 ? 3.074 -13.781 6.064 1.00 97.94 169 LYS A CA 1
ATOM 1318 C C . LYS A 1 169 ? 1.760 -13.700 5.283 1.00 97.94 169 LYS A C 1
ATOM 1320 O O . LYS A 1 169 ? 1.101 -14.721 5.107 1.00 97.94 169 LYS A O 1
ATOM 1325 N N . ARG A 1 170 ? 1.393 -12.515 4.789 1.00 97.88 170 ARG A N 1
ATOM 1326 C CA . ARG A 1 170 ? 0.125 -12.286 4.073 1.00 97.88 170 ARG A CA 1
ATOM 1327 C C . ARG A 1 170 ? 0.105 -12.869 2.665 1.00 97.88 170 ARG A C 1
ATOM 1329 O O . ARG A 1 170 ? -0.960 -13.186 2.146 1.00 97.88 170 ARG A O 1
ATOM 1336 N N . VAL A 1 171 ? 1.280 -13.039 2.063 1.00 98.12 171 VAL A N 1
ATOM 1337 C CA . VAL A 1 171 ? 1.439 -13.610 0.716 1.00 98.12 171 VAL A CA 1
ATOM 1338 C C . VAL A 1 171 ? 1.881 -15.075 0.735 1.00 98.12 171 VAL A C 1
ATOM 1340 O O . VAL A 1 171 ? 2.079 -15.672 -0.320 1.00 98.12 171 VAL A O 1
ATOM 1343 N N . ALA A 1 172 ? 2.021 -15.686 1.916 1.00 97.56 172 ALA A N 1
ATOM 1344 C CA . ALA A 1 172 ? 2.574 -17.033 2.072 1.00 97.56 172 ALA A CA 1
ATOM 1345 C C . ALA A 1 172 ? 1.781 -18.124 1.329 1.00 97.56 172 ALA A C 1
ATOM 1347 O O . ALA A 1 172 ? 2.362 -19.122 0.908 1.00 97.56 172 ALA A O 1
ATOM 1348 N N . LYS A 1 173 ? 0.468 -17.930 1.154 1.00 97.25 173 LYS A N 1
ATOM 1349 C CA . LYS A 1 173 ? -0.432 -18.878 0.475 1.00 97.25 173 LYS A CA 1
ATOM 1350 C C . LYS A 1 173 ? -0.593 -18.613 -1.029 1.00 97.25 173 LYS A C 1
ATOM 1352 O O . LYS A 1 173 ? -1.312 -19.355 -1.692 1.00 97.25 173 LYS A O 1
ATOM 1357 N N . ILE A 1 174 ? 0.039 -17.570 -1.572 1.00 97.88 174 ILE A N 1
ATOM 1358 C CA . ILE A 1 174 ? -0.110 -17.206 -2.986 1.00 97.88 174 ILE A CA 1
ATOM 1359 C C . ILE A 1 174 ? 0.613 -18.223 -3.874 1.00 97.88 174 ILE A C 1
ATOM 1361 O O . ILE A 1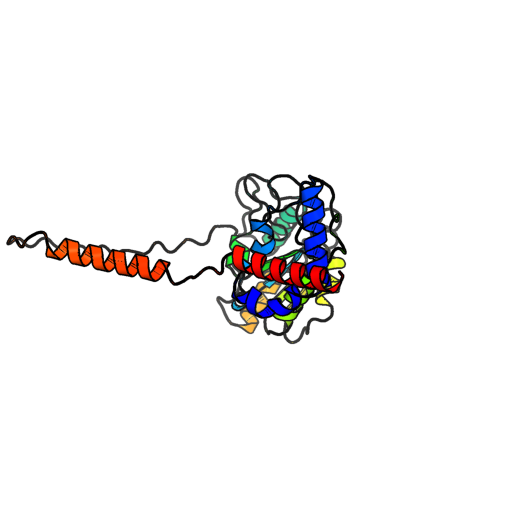 174 ? 1.781 -18.555 -3.657 1.00 97.88 174 ILE A O 1
ATOM 1365 N N . ASP A 1 175 ? -0.079 -18.690 -4.913 1.00 97.75 175 ASP A N 1
ATOM 1366 C CA . ASP A 1 175 ? 0.472 -19.617 -5.899 1.00 97.75 175 ASP A CA 1
ATOM 1367 C C . ASP A 1 175 ? 1.512 -18.923 -6.795 1.00 97.75 175 ASP A C 1
ATOM 1369 O O . ASP A 1 175 ? 1.183 -18.182 -7.728 1.00 97.75 175 ASP A O 1
ATOM 1373 N N . LYS A 1 176 ? 2.788 -19.225 -6.541 1.00 96.69 176 LYS A N 1
ATOM 1374 C CA . LYS A 1 176 ? 3.945 -18.683 -7.272 1.00 96.69 176 LYS A CA 1
ATOM 1375 C C . LYS A 1 176 ? 4.027 -19.125 -8.741 1.00 96.69 176 LYS A C 1
ATOM 1377 O O . LYS A 1 176 ? 4.853 -18.608 -9.483 1.00 96.69 176 LYS A O 1
ATOM 1382 N N . ARG A 1 177 ? 3.191 -20.072 -9.189 1.00 95.25 177 ARG A N 1
ATOM 1383 C CA . ARG A 1 177 ? 3.068 -20.428 -10.618 1.00 95.25 177 ARG A CA 1
ATOM 1384 C C . ARG A 1 177 ? 2.121 -19.479 -11.354 1.00 95.25 177 ARG A C 1
ATOM 1386 O O . ARG A 1 177 ? 2.220 -19.298 -12.568 1.00 95.25 177 ARG A O 1
ATOM 1393 N N . LYS A 1 178 ? 1.162 -18.888 -10.634 1.00 96.88 178 LYS A N 1
ATOM 1394 C CA . LYS A 1 178 ? 0.196 -17.920 -11.176 1.00 96.88 178 LYS A CA 1
ATOM 1395 C C . LYS A 1 178 ? 0.690 -16.481 -11.052 1.00 96.88 178 LYS A C 1
ATOM 1397 O O . LYS A 1 178 ? 0.312 -15.660 -11.886 1.00 96.88 178 LYS A O 1
ATOM 1402 N N . HIS A 1 179 ? 1.513 -16.199 -10.047 1.00 98.56 179 HIS A N 1
ATOM 1403 C CA . HIS A 1 179 ? 1.931 -14.857 -9.646 1.00 98.56 179 HIS A CA 1
ATOM 1404 C C . HIS A 1 179 ? 3.434 -14.793 -9.391 1.00 98.56 179 HIS A C 1
ATOM 1406 O O . HIS A 1 179 ? 4.026 -15.777 -8.955 1.00 98.56 179 HIS A O 1
ATOM 1412 N N . ALA A 1 180 ? 4.034 -13.618 -9.568 1.00 98.62 180 ALA A N 1
ATOM 1413 C CA . ALA A 1 180 ? 5.351 -13.350 -9.004 1.00 98.62 180 ALA A CA 1
ATOM 1414 C C . ALA A 1 180 ? 5.190 -12.905 -7.548 1.00 98.62 180 ALA A C 1
ATOM 1416 O O . ALA A 1 180 ? 4.411 -12.001 -7.259 1.00 98.62 180 ALA A O 1
ATOM 1417 N N . VAL A 1 181 ? 5.933 -13.518 -6.628 1.00 98.62 181 VAL A N 1
ATOM 1418 C CA . VAL A 1 181 ? 5.979 -13.108 -5.217 1.00 98.62 181 VAL A CA 1
ATOM 1419 C C . VAL A 1 181 ? 7.418 -12.746 -4.880 1.00 98.62 181 VAL A C 1
ATOM 1421 O O . VAL A 1 181 ? 8.270 -13.629 -4.770 1.00 98.62 181 VAL A O 1
ATOM 1424 N N . LEU A 1 182 ? 7.685 -11.449 -4.736 1.00 98.75 182 LEU A N 1
ATOM 1425 C CA . LEU A 1 182 ? 9.013 -10.900 -4.484 1.00 98.75 182 LEU A CA 1
ATOM 1426 C C . LEU A 1 182 ? 9.118 -10.467 -3.018 1.00 98.75 182 LEU A C 1
ATOM 1428 O O . LEU A 1 182 ? 8.378 -9.596 -2.552 1.00 98.75 182 LEU A O 1
ATOM 1432 N N . LEU A 1 183 ? 10.048 -11.090 -2.292 1.00 98.56 183 LEU A N 1
ATOM 1433 C CA . LEU A 1 183 ? 10.240 -10.917 -0.852 1.00 98.56 183 LEU A CA 1
ATOM 1434 C C . LEU A 1 183 ? 11.551 -10.179 -0.566 1.00 98.56 183 LEU A C 1
ATOM 1436 O O . LEU A 1 183 ? 12.593 -10.547 -1.099 1.00 98.56 183 LEU A O 1
ATOM 1440 N N . ALA A 1 184 ? 11.507 -9.174 0.308 1.00 98.38 184 ALA A N 1
ATOM 1441 C CA . ALA A 1 184 ? 12.701 -8.488 0.806 1.00 98.38 184 ALA A CA 1
ATOM 1442 C C . ALA A 1 184 ? 12.502 -8.019 2.253 1.00 98.38 184 ALA A C 1
ATOM 1444 O O . ALA A 1 184 ? 11.400 -8.078 2.801 1.00 98.38 184 ALA A O 1
ATOM 1445 N N . VAL A 1 185 ? 13.567 -7.527 2.887 1.00 98.12 185 VAL A N 1
ATOM 1446 C CA . VAL A 1 185 ? 13.455 -6.795 4.159 1.00 98.12 185 VAL A CA 1
ATOM 1447 C C . VAL A 1 185 ? 12.669 -5.489 3.964 1.00 98.12 185 VAL A C 1
ATOM 1449 O O . VAL A 1 185 ? 12.552 -4.989 2.852 1.00 98.12 185 VAL A O 1
ATOM 1452 N N . HIS A 1 186 ? 12.097 -4.932 5.034 1.00 98.12 186 HIS A N 1
ATOM 1453 C CA . HIS A 1 186 ? 11.278 -3.718 4.936 1.00 98.12 186 HIS A CA 1
ATOM 1454 C C . HIS A 1 186 ? 12.128 -2.485 4.531 1.00 98.12 186 HIS A C 1
ATOM 1456 O O . HIS A 1 186 ? 13.280 -2.387 4.969 1.00 98.12 186 HIS A O 1
ATOM 1462 N N . PRO A 1 187 ? 11.585 -1.494 3.791 1.00 97.81 187 PRO A N 1
ATOM 1463 C CA . PRO A 1 187 ? 12.284 -0.243 3.456 1.00 97.81 187 PRO A CA 1
ATOM 1464 C C . PRO A 1 187 ? 12.584 0.682 4.648 1.00 97.81 187 PRO A C 1
ATOM 1466 O O . PRO A 1 187 ? 13.166 1.747 4.473 1.00 97.81 187 PRO A O 1
ATOM 1469 N N . SER A 1 188 ? 12.193 0.322 5.872 1.00 96.44 188 SER A N 1
ATOM 1470 C CA . SER A 1 188 ? 12.458 1.142 7.064 1.00 96.44 188 SER A CA 1
ATOM 1471 C C . SER A 1 188 ? 13.968 1.304 7.271 1.00 96.44 188 SER A C 1
ATOM 1473 O O . SER A 1 188 ? 14.702 0.344 7.026 1.00 96.44 188 SER A O 1
ATOM 1475 N N . PRO A 1 189 ? 14.454 2.449 7.788 1.00 94.75 189 PRO A N 1
ATOM 1476 C CA . PRO A 1 189 ? 15.859 2.612 8.168 1.00 94.75 189 PRO A CA 1
ATOM 1477 C C . PRO A 1 189 ? 16.405 1.479 9.055 1.00 94.75 189 PRO A C 1
ATOM 1479 O O . PRO A 1 189 ? 17.572 1.124 8.944 1.00 94.75 189 PRO A O 1
ATOM 1482 N N . LEU A 1 190 ? 15.550 0.849 9.872 1.00 94.50 190 LEU A N 1
ATOM 1483 C CA . LEU A 1 190 ? 15.908 -0.279 10.748 1.00 94.50 190 LEU A CA 1
ATOM 1484 C C . LEU A 1 190 ? 16.251 -1.578 9.993 1.00 94.50 190 LEU A C 1
ATOM 1486 O O . LEU A 1 190 ? 16.705 -2.563 10.584 1.00 94.50 190 LEU A O 1
ATOM 1490 N N . SER A 1 191 ? 15.959 -1.651 8.697 1.00 95.88 191 SER A N 1
ATOM 1491 C CA . SER A 1 191 ? 16.108 -2.880 7.920 1.00 95.88 191 SER A CA 1
ATOM 1492 C C . SER A 1 191 ? 16.621 -2.692 6.504 1.00 95.88 191 SER A C 1
ATOM 1494 O O . SER A 1 191 ? 17.127 -3.662 5.954 1.00 95.88 191 SER A O 1
ATOM 1496 N N . ALA A 1 192 ? 16.541 -1.496 5.922 1.00 96.31 192 ALA A N 1
ATOM 1497 C CA . ALA A 1 192 ? 16.805 -1.298 4.500 1.00 96.31 192 ALA A CA 1
ATOM 1498 C C . ALA A 1 192 ? 18.221 -1.724 4.069 1.00 96.31 192 ALA A C 1
ATOM 1500 O O . ALA A 1 192 ? 18.386 -2.355 3.025 1.00 96.31 192 ALA A O 1
ATOM 1501 N N . SER A 1 193 ? 19.230 -1.472 4.910 1.00 96.56 193 SER A N 1
ATOM 1502 C CA . SER A 1 193 ? 20.623 -1.875 4.665 1.00 96.56 193 SER A CA 1
ATOM 1503 C C . SER A 1 193 ? 20.849 -3.391 4.666 1.00 96.56 193 SER A C 1
ATOM 1505 O O . SER A 1 193 ? 21.863 -3.849 4.156 1.00 96.56 193 SER A O 1
ATOM 1507 N N . ARG A 1 194 ? 19.902 -4.189 5.180 1.00 96.88 194 ARG A N 1
ATOM 1508 C CA . ARG A 1 194 ? 19.971 -5.663 5.189 1.00 96.88 194 ARG A CA 1
ATOM 1509 C C . ARG A 1 194 ? 19.531 -6.305 3.865 1.00 96.88 194 ARG A C 1
ATOM 1511 O O . ARG A 1 194 ? 19.257 -7.500 3.839 1.00 96.88 194 ARG A O 1
ATOM 1518 N N . GLY A 1 195 ? 19.416 -5.520 2.791 1.00 95.44 195 GLY A N 1
ATOM 1519 C CA . GLY A 1 195 ? 19.155 -6.024 1.438 1.00 95.44 195 GLY A CA 1
ATOM 1520 C C . GLY A 1 195 ? 17.934 -5.440 0.726 1.00 95.44 195 GLY A C 1
ATOM 1521 O O . GLY A 1 195 ? 17.587 -5.929 -0.343 1.00 95.44 195 GLY A O 1
ATOM 1522 N N . PHE A 1 196 ? 17.266 -4.410 1.263 1.00 98.50 196 PHE A N 1
ATOM 1523 C CA . PHE A 1 196 ? 16.170 -3.754 0.533 1.00 98.50 196 PHE A CA 1
ATOM 1524 C C . PHE A 1 196 ? 16.700 -2.978 -0.676 1.00 98.50 196 PHE A C 1
ATOM 1526 O O . PHE A 1 196 ? 16.136 -3.073 -1.761 1.00 98.50 196 PHE A O 1
ATOM 1533 N N . PHE A 1 197 ? 17.800 -2.238 -0.507 1.00 98.12 197 PHE A N 1
ATOM 1534 C CA . PHE A 1 197 ? 18.345 -1.388 -1.571 1.00 98.12 197 PHE A CA 1
ATOM 1535 C C . PHE A 1 197 ? 18.777 -2.166 -2.816 1.00 98.12 197 PHE A C 1
ATOM 1537 O O . PHE A 1 197 ? 18.730 -1.619 -3.908 1.00 98.12 197 PHE A O 1
ATOM 1544 N N . ASP A 1 198 ? 19.169 -3.428 -2.656 1.00 97.81 198 ASP A N 1
ATOM 1545 C CA . ASP A 1 198 ? 19.708 -4.269 -3.730 1.00 97.81 198 ASP A CA 1
ATOM 1546 C C . ASP A 1 198 ? 18.727 -5.382 -4.144 1.00 97.81 198 ASP A C 1
ATOM 1548 O O . ASP A 1 198 ? 19.087 -6.308 -4.868 1.00 97.81 198 ASP A O 1
ATOM 1552 N N . CYS A 1 199 ? 17.467 -5.317 -3.689 1.00 98.12 199 CYS A N 1
ATOM 1553 C CA . CYS A 1 199 ? 16.489 -6.378 -3.947 1.00 98.12 199 CYS A CA 1
ATOM 1554 C C . CYS A 1 199 ? 16.085 -6.483 -5.429 1.00 98.12 199 CYS A C 1
ATOM 1556 O O . CYS A 1 199 ? 15.719 -7.565 -5.904 1.00 98.12 199 CYS A O 1
ATOM 1558 N N . GLY A 1 200 ? 16.158 -5.376 -6.166 1.00 98.56 200 GLY A N 1
ATOM 1559 C CA . GLY A 1 200 ? 15.814 -5.298 -7.580 1.00 98.56 200 GLY A CA 1
ATOM 1560 C C . GLY A 1 200 ? 14.327 -5.455 -7.898 1.00 98.56 200 GLY A C 1
ATOM 1561 O O . GLY A 1 200 ? 13.977 -5.914 -8.983 1.00 98.56 200 GLY A O 1
ATOM 1562 N N . HIS A 1 201 ? 13.440 -5.210 -6.928 1.00 98.75 201 HIS A N 1
ATOM 1563 C CA . HIS A 1 201 ? 12.024 -5.566 -7.048 1.00 98.75 201 HIS A CA 1
ATOM 1564 C C . HIS A 1 201 ? 11.271 -4.768 -8.115 1.00 98.75 201 HIS A C 1
ATOM 1566 O O . HIS A 1 201 ? 10.364 -5.331 -8.724 1.00 98.75 201 HIS A O 1
ATOM 1572 N N . PHE A 1 202 ? 11.611 -3.499 -8.354 1.00 98.81 202 PHE A N 1
ATOM 1573 C CA . PHE A 1 202 ? 10.897 -2.686 -9.343 1.00 98.81 202 PHE A CA 1
ATOM 1574 C C . PHE A 1 202 ? 11.253 -3.123 -10.765 1.00 98.81 202 PHE A C 1
ATOM 1576 O O . PHE A 1 202 ? 10.377 -3.186 -11.632 1.00 98.81 202 PHE A O 1
ATOM 1583 N N . ARG A 1 203 ? 12.523 -3.478 -10.997 1.00 98.69 203 ARG A N 1
ATOM 1584 C CA . ARG A 1 203 ? 12.970 -4.078 -12.261 1.00 98.69 203 ARG A CA 1
ATOM 1585 C C . ARG A 1 203 ? 12.387 -5.475 -12.461 1.00 98.69 203 ARG A C 1
ATOM 1587 O O . ARG A 1 203 ? 11.698 -5.695 -13.449 1.00 98.69 203 ARG A O 1
ATOM 1594 N N . LYS A 1 204 ? 12.539 -6.371 -11.479 1.00 98.81 204 LYS A N 1
ATOM 1595 C CA . LYS A 1 204 ? 12.001 -7.747 -11.534 1.00 98.81 204 LYS A CA 1
ATOM 1596 C C . LYS A 1 204 ? 10.486 -7.792 -11.738 1.00 98.81 204 LYS A C 1
ATOM 1598 O O . LYS A 1 204 ? 9.984 -8.691 -12.404 1.00 98.81 204 LYS A O 1
ATOM 1603 N N . ALA A 1 205 ? 9.744 -6.844 -11.157 1.00 98.81 205 ALA A N 1
ATOM 1604 C CA . ALA A 1 205 ? 8.306 -6.732 -11.381 1.00 98.81 205 ALA A CA 1
ATOM 1605 C C . ALA A 1 205 ? 7.986 -6.450 -12.855 1.00 98.81 205 ALA A C 1
ATOM 1607 O O . ALA A 1 205 ? 7.123 -7.115 -13.422 1.00 98.81 205 ALA A O 1
ATOM 1608 N N . ASN A 1 206 ? 8.690 -5.499 -13.472 1.00 98.75 206 ASN A N 1
ATOM 1609 C CA . ASN A 1 206 ? 8.488 -5.157 -14.877 1.00 98.75 206 ASN A CA 1
ATOM 1610 C C . ASN A 1 206 ? 8.974 -6.264 -15.814 1.00 98.75 206 ASN A C 1
ATOM 1612 O O . ASN A 1 206 ? 8.217 -6.645 -16.697 1.00 98.75 206 ASN A O 1
ATOM 1616 N N . GLU A 1 207 ? 10.158 -6.838 -15.575 1.00 98.69 207 GLU A N 1
ATOM 1617 C CA . GLU A 1 207 ? 10.675 -7.992 -16.332 1.00 98.69 207 GLU A CA 1
ATOM 1618 C C . GLU A 1 207 ? 9.641 -9.124 -16.376 1.00 98.69 207 GLU A C 1
ATOM 1620 O O . GLU A 1 207 ? 9.309 -9.626 -17.446 1.00 98.69 207 GLU A O 1
ATOM 1625 N N . TRP A 1 208 ? 9.048 -9.465 -15.228 1.00 98.62 208 TRP A N 1
ATOM 1626 C CA . TRP A 1 208 ? 8.037 -10.517 -15.156 1.00 98.62 208 TRP A CA 1
ATOM 1627 C C . TRP A 1 208 ? 6.715 -10.147 -15.843 1.00 98.62 208 TRP A C 1
ATOM 1629 O O . TRP A 1 208 ? 6.067 -11.002 -16.450 1.00 98.62 208 TRP A O 1
ATOM 1639 N N . LEU A 1 209 ? 6.277 -8.886 -15.737 1.00 98.62 209 LEU A N 1
ATOM 1640 C CA . LEU A 1 209 ? 5.073 -8.411 -16.428 1.00 98.62 209 LEU A CA 1
ATOM 1641 C C . LEU A 1 209 ? 5.256 -8.464 -17.949 1.00 98.62 209 LEU A C 1
ATOM 1643 O O . LEU A 1 209 ? 4.355 -8.940 -18.639 1.00 98.62 209 LEU A O 1
ATOM 1647 N N . VAL A 1 210 ? 6.417 -8.034 -18.446 1.00 98.50 210 VAL A N 1
ATOM 1648 C CA . VAL A 1 210 ? 6.764 -8.059 -19.874 1.00 98.50 210 VAL A CA 1
ATOM 1649 C C . VAL A 1 210 ? 6.912 -9.492 -20.373 1.00 98.50 210 VAL A C 1
ATOM 1651 O O . VAL A 1 210 ? 6.320 -9.840 -21.390 1.00 98.50 210 VAL A O 1
ATOM 1654 N N . GLU A 1 211 ? 7.598 -10.365 -19.633 1.00 97.94 211 GLU A N 1
ATOM 1655 C CA . GLU A 1 211 ? 7.707 -11.790 -19.982 1.00 97.94 211 GLU A CA 1
ATOM 1656 C C . GLU A 1 211 ? 6.324 -12.444 -20.125 1.00 97.94 211 GLU A C 1
ATOM 1658 O O . GLU A 1 211 ? 6.092 -13.270 -21.008 1.00 97.94 211 GLU A O 1
ATOM 1663 N N . ARG A 1 212 ? 5.375 -12.061 -19.265 1.00 96.88 212 ARG A N 1
ATOM 1664 C CA . ARG A 1 212 ? 4.046 -12.670 -19.225 1.00 96.88 212 ARG A CA 1
ATOM 1665 C C . ARG A 1 212 ? 3.068 -12.111 -20.257 1.00 96.88 212 ARG A C 1
ATOM 1667 O O . ARG A 1 212 ? 2.192 -12.854 -20.705 1.00 96.88 212 ARG A O 1
ATOM 1674 N N . TYR A 1 213 ? 3.150 -10.821 -20.564 1.00 97.69 213 TYR A N 1
ATOM 1675 C CA . TYR A 1 213 ? 2.112 -10.103 -21.314 1.00 97.69 213 TYR A CA 1
ATOM 1676 C C . TYR A 1 213 ? 2.631 -9.315 -22.523 1.00 97.69 213 TYR A C 1
ATOM 1678 O O . TYR A 1 213 ? 1.820 -8.755 -23.259 1.00 97.69 213 TYR A O 1
ATOM 1686 N N . GLY A 1 214 ? 3.943 -9.305 -22.752 1.00 97.75 214 GLY A N 1
ATOM 1687 C CA . GLY A 1 214 ? 4.600 -8.533 -23.800 1.00 97.75 214 GLY A CA 1
ATOM 1688 C C . GLY A 1 214 ? 4.933 -7.097 -23.388 1.00 97.75 214 GLY A C 1
ATOM 1689 O O . GLY A 1 214 ? 4.577 -6.627 -22.306 1.00 97.75 214 GLY A O 1
ATOM 1690 N N . GLU A 1 215 ? 5.634 -6.408 -24.285 1.00 97.00 215 GLU A N 1
ATOM 1691 C CA . GLU A 1 215 ? 6.019 -5.001 -24.141 1.00 97.00 215 GLU A CA 1
ATOM 1692 C C . GLU A 1 215 ? 4.793 -4.092 -23.938 1.00 97.00 215 GLU A C 1
ATOM 1694 O O . GLU A 1 215 ? 3.750 -4.272 -24.575 1.00 97.00 215 GLU A O 1
ATOM 1699 N N . GLY A 1 216 ? 4.911 -3.104 -23.051 1.00 95.50 216 GLY A N 1
ATOM 1700 C CA . GLY A 1 216 ? 3.833 -2.195 -22.650 1.00 95.50 216 GLY A CA 1
ATOM 1701 C C . GLY A 1 216 ? 3.019 -2.676 -21.440 1.00 95.50 216 GLY A C 1
ATOM 1702 O O . GLY A 1 216 ? 2.150 -1.951 -20.937 1.00 95.50 216 GLY A O 1
ATOM 1703 N N . ALA A 1 217 ? 3.267 -3.893 -20.947 1.00 97.31 217 ALA A N 1
ATOM 1704 C CA . ALA A 1 217 ? 2.621 -4.410 -19.744 1.00 97.31 217 ALA A CA 1
ATOM 1705 C C . ALA A 1 217 ? 3.231 -3.868 -18.442 1.00 97.31 217 ALA A C 1
ATOM 1707 O O . ALA A 1 217 ? 2.551 -3.885 -17.406 1.00 97.31 217 ALA A O 1
ATOM 1708 N N . GLU A 1 218 ? 4.466 -3.377 -18.497 1.00 97.75 218 GLU A N 1
ATOM 1709 C CA . GLU A 1 218 ? 5.237 -2.851 -17.380 1.00 97.75 218 GLU A CA 1
ATOM 1710 C C . GLU A 1 218 ? 4.552 -1.690 -16.641 1.00 97.75 218 GLU A C 1
ATOM 1712 O O . GLU A 1 218 ? 3.619 -1.033 -17.119 1.00 97.75 218 GLU A O 1
ATOM 1717 N N . ILE A 1 219 ? 5.025 -1.438 -15.423 1.00 98.12 219 ILE A N 1
ATOM 1718 C CA . ILE A 1 219 ? 4.683 -0.244 -14.664 1.00 98.12 219 ILE A CA 1
ATOM 1719 C C . ILE A 1 219 ? 5.706 0.838 -14.980 1.00 98.12 219 ILE A C 1
ATOM 1721 O O . ILE A 1 219 ? 6.898 0.686 -14.713 1.00 98.12 219 ILE A O 1
ATOM 1725 N N . ASN A 1 220 ? 5.229 1.981 -15.465 1.00 96.88 220 ASN A N 1
ATOM 1726 C CA . ASN A 1 220 ? 6.021 3.199 -15.413 1.00 96.88 220 ASN A CA 1
ATOM 1727 C C . ASN A 1 220 ? 6.110 3.657 -13.945 1.00 96.88 220 ASN A C 1
ATOM 1729 O O . ASN A 1 220 ? 5.113 4.104 -13.371 1.00 96.88 220 ASN A O 1
ATOM 1733 N N . TRP A 1 221 ? 7.296 3.549 -13.345 1.00 97.31 221 TRP A N 1
ATOM 1734 C CA . TRP A 1 221 ? 7.558 3.927 -11.951 1.00 97.31 221 TRP A CA 1
ATOM 1735 C C . TRP A 1 221 ? 7.855 5.426 -11.753 1.00 97.31 221 TRP A C 1
ATOM 1737 O O . TRP A 1 221 ? 8.111 5.853 -10.627 1.00 97.31 221 TRP A O 1
ATOM 1747 N N . SER A 1 222 ? 7.772 6.254 -12.801 1.00 93.88 222 SER A N 1
ATOM 1748 C CA . SER A 1 222 ? 7.826 7.717 -12.669 1.00 93.88 222 SER A CA 1
ATOM 1749 C C . SER A 1 222 ? 6.707 8.237 -11.759 1.00 93.88 222 SER A C 1
ATOM 1751 O O . SER A 1 222 ? 5.615 7.671 -11.698 1.00 93.88 222 SER A O 1
ATOM 1753 N N . LEU A 1 223 ? 6.956 9.339 -11.060 1.00 92.25 223 LEU A N 1
ATOM 1754 C CA . LEU A 1 223 ? 5.960 10.014 -10.222 1.00 92.25 223 LEU A CA 1
ATOM 1755 C C . LEU A 1 223 ? 5.374 11.260 -10.882 1.00 92.25 223 LEU A C 1
ATOM 1757 O O . LEU A 1 223 ? 4.615 12.001 -10.258 1.00 92.25 223 LEU A O 1
ATOM 1761 N N . GLU A 1 224 ? 5.683 11.470 -12.158 1.00 88.00 224 GLU A N 1
ATOM 1762 C CA . GLU A 1 224 ? 4.985 12.457 -12.964 1.00 88.00 224 GLU A CA 1
ATOM 1763 C C . GLU A 1 224 ? 3.514 12.052 -13.129 1.00 88.00 224 GLU A C 1
ATOM 1765 O O . GLU A 1 224 ? 3.225 10.866 -13.346 1.00 88.00 224 GLU A O 1
ATOM 1770 N N . PRO A 1 225 ? 2.571 13.004 -13.023 1.00 76.06 225 PRO A N 1
ATOM 1771 C CA . PRO A 1 225 ? 1.165 12.733 -13.276 1.00 76.06 225 PRO A CA 1
ATOM 1772 C C . PRO A 1 225 ? 0.968 12.125 -14.661 1.00 76.06 225 PRO A C 1
ATOM 1774 O O . PRO A 1 225 ? 1.659 12.482 -15.616 1.00 76.06 225 PRO A O 1
ATOM 1777 N N . VAL A 1 226 ? -0.020 11.240 -14.802 1.00 66.38 226 VAL A N 1
ATOM 1778 C CA . VAL A 1 226 ? -0.467 10.842 -16.137 1.00 66.38 226 VAL A CA 1
ATOM 1779 C C . VAL A 1 226 ? -0.987 12.102 -16.822 1.00 66.38 226 VAL A C 1
ATOM 1781 O O . VAL A 1 226 ? -1.916 12.742 -16.322 1.00 66.38 226 VAL A O 1
ATOM 1784 N N . ALA A 1 227 ? -0.377 12.490 -17.944 1.00 60.53 227 ALA A N 1
ATOM 1785 C CA . ALA A 1 227 ? -0.903 13.573 -18.759 1.00 60.53 227 ALA A CA 1
ATOM 1786 C C . ALA A 1 227 ? -2.350 13.215 -19.110 1.00 60.53 227 ALA A C 1
ATOM 1788 O O . ALA A 1 227 ? -2.603 12.270 -19.863 1.00 60.53 227 ALA A O 1
ATOM 1789 N N . LYS A 1 228 ? -3.319 13.934 -18.531 1.00 46.41 228 LYS A N 1
ATOM 1790 C CA . LYS A 1 228 ? -4.710 13.814 -18.959 1.00 46.41 228 LYS A CA 1
ATOM 1791 C C . LYS A 1 228 ? -4.688 14.154 -20.441 1.00 46.41 228 LYS A C 1
ATOM 1793 O O . LYS A 1 228 ? -4.292 15.266 -20.785 1.00 46.41 228 LYS A O 1
ATOM 1798 N N . LYS A 1 229 ? -5.048 13.206 -21.316 1.00 37.25 229 LYS A N 1
ATOM 1799 C CA . LYS A 1 229 ? -5.286 13.516 -22.727 1.00 37.25 229 LYS A CA 1
ATOM 1800 C C . LYS A 1 229 ? -6.337 14.619 -22.734 1.00 37.25 229 LYS A C 1
ATOM 1802 O O . LYS A 1 229 ? -7.517 14.350 -22.523 1.00 37.25 229 LYS A O 1
ATOM 1807 N N . ALA A 1 230 ? -5.897 15.865 -22.898 1.00 38.78 230 ALA A N 1
ATOM 1808 C CA . ALA A 1 230 ? -6.785 16.953 -23.231 1.00 38.78 230 ALA A CA 1
ATOM 1809 C C . ALA A 1 230 ? -7.522 16.478 -24.479 1.00 38.78 230 ALA A C 1
ATOM 1811 O O . ALA A 1 230 ? -6.882 16.029 -25.432 1.00 38.78 230 ALA A O 1
ATOM 1812 N N . ALA A 1 231 ? -8.853 16.475 -24.437 1.00 37.62 231 ALA A N 1
ATOM 1813 C CA . ALA A 1 231 ? -9.644 16.249 -25.628 1.00 37.62 231 ALA A CA 1
ATOM 1814 C C . ALA A 1 231 ? -9.140 17.247 -26.675 1.00 37.62 231 ALA A C 1
ATOM 1816 O O . ALA A 1 231 ? -9.334 18.455 -26.534 1.00 37.62 231 ALA A O 1
ATOM 1817 N N . VAL A 1 232 ? -8.407 16.744 -27.668 1.00 35.88 232 VAL A N 1
ATOM 1818 C CA . VAL A 1 232 ? -7.973 17.527 -28.815 1.00 35.88 232 VAL A CA 1
ATOM 1819 C C . VAL A 1 232 ? -9.256 17.836 -29.567 1.00 35.88 232 VAL A C 1
ATOM 1821 O O . VAL A 1 232 ? -9.741 17.036 -30.361 1.00 35.88 232 VAL A O 1
ATOM 1824 N N . VAL A 1 233 ? -9.868 18.974 -29.246 1.00 37.75 233 VAL A N 1
ATOM 1825 C CA . VAL A 1 233 ? -10.824 19.610 -30.141 1.00 37.75 233 VAL A CA 1
ATOM 1826 C C . VAL A 1 233 ? -9.976 20.106 -31.297 1.00 37.75 233 VAL A C 1
ATOM 1828 O O . VAL A 1 233 ? -9.369 21.175 -31.246 1.00 37.75 233 VAL A O 1
ATOM 1831 N N . GLU A 1 234 ? -9.855 19.244 -32.295 1.00 35.78 234 GLU A N 1
ATOM 1832 C CA . GLU A 1 234 ? -9.206 19.514 -33.561 1.00 35.78 234 GLU A CA 1
ATOM 1833 C C . GLU A 1 234 ? -9.946 20.693 -34.210 1.00 35.78 234 GLU A C 1
ATOM 1835 O O . GLU A 1 234 ? -11.004 20.545 -34.822 1.00 35.78 234 GLU A O 1
ATOM 1840 N N . ARG A 1 235 ? -9.435 21.913 -34.008 1.00 34.91 235 ARG A N 1
ATOM 1841 C CA . ARG A 1 235 ? -9.856 23.073 -34.791 1.00 34.91 235 ARG A CA 1
ATOM 1842 C C . ARG A 1 235 ? -9.332 22.851 -36.203 1.00 34.91 235 ARG A C 1
ATOM 1844 O O . ARG A 1 235 ? -8.205 23.232 -36.513 1.00 34.91 235 ARG A O 1
ATOM 1851 N N . ARG A 1 236 ? -10.144 22.225 -37.056 1.00 34.53 236 ARG A N 1
ATOM 1852 C CA . ARG A 1 236 ? -9.961 22.327 -38.504 1.00 34.53 236 ARG A CA 1
ATOM 1853 C C . ARG A 1 236 ? -9.955 23.816 -38.850 1.00 34.53 236 ARG A C 1
ATOM 1855 O O . ARG A 1 236 ? -10.939 24.510 -38.604 1.00 34.53 236 ARG A O 1
ATOM 1862 N N . LYS A 1 237 ? -8.827 24.304 -39.372 1.00 32.69 237 LYS A N 1
ATOM 1863 C CA . LYS A 1 237 ? -8.779 25.549 -40.141 1.00 32.69 237 LYS A CA 1
ATOM 1864 C C . LYS A 1 237 ? -9.769 25.374 -41.292 1.00 32.69 237 LYS A C 1
ATOM 1866 O O . LYS A 1 237 ? -9.550 24.523 -42.146 1.00 32.69 237 LYS A O 1
ATOM 1871 N N . VAL A 1 238 ? -10.866 26.119 -41.259 1.00 33.66 238 VAL A N 1
ATOM 1872 C CA . VAL A 1 238 ? -11.684 26.359 -42.446 1.00 33.66 238 VAL A CA 1
ATOM 1873 C C . VAL A 1 238 ? -11.057 27.573 -43.115 1.00 33.66 238 VAL A C 1
ATOM 1875 O O . VAL A 1 238 ? -10.901 28.613 -42.478 1.00 33.66 238 VAL A O 1
ATOM 1878 N N . GLU A 1 239 ? -10.586 27.371 -44.340 1.00 33.47 239 GLU A N 1
ATOM 1879 C CA . GLU A 1 239 ? -10.149 28.432 -45.240 1.00 33.47 239 GLU A CA 1
ATOM 1880 C C . GLU A 1 239 ? -11.327 29.379 -45.497 1.00 33.47 239 GLU A C 1
ATOM 1882 O O . GLU A 1 239 ? -12.455 28.931 -45.702 1.00 33.47 239 GLU A O 1
ATOM 1887 N N . GLU A 1 240 ? -11.064 30.683 -45.422 1.00 32.41 240 GLU A N 1
ATOM 1888 C CA . GLU A 1 240 ? -12.019 31.728 -45.785 1.00 32.41 240 GLU A CA 1
ATOM 1889 C C . GLU A 1 240 ? -12.407 31.574 -47.258 1.00 32.41 240 GLU A C 1
ATOM 1891 O O . GLU A 1 240 ? -11.567 31.688 -48.150 1.00 32.41 240 GLU A O 1
ATOM 1896 N N . VAL A 1 241 ? -13.694 31.334 -47.501 1.00 31.69 241 VAL A N 1
ATOM 1897 C CA . VAL A 1 241 ? -14.345 31.643 -48.771 1.00 31.69 241 VAL A CA 1
ATOM 1898 C C . VAL A 1 241 ? -15.592 32.448 -48.430 1.00 31.69 241 VAL A C 1
ATOM 1900 O O . VAL A 1 241 ? -16.435 32.006 -47.648 1.00 31.69 241 VAL A O 1
ATOM 1903 N N . ASP A 1 242 ? -15.629 33.658 -48.976 1.00 32.28 242 ASP A N 1
ATOM 1904 C CA . ASP A 1 242 ? -16.687 34.651 -48.849 1.00 32.28 242 ASP A CA 1
ATOM 1905 C C . ASP A 1 242 ? -18.071 34.111 -49.238 1.00 32.28 242 ASP A C 1
ATOM 1907 O O . ASP A 1 242 ? -18.208 33.378 -50.218 1.00 32.28 242 ASP A O 1
ATOM 1911 N N . GLY A 1 243 ? -19.106 34.585 -48.537 1.00 29.86 243 GLY A N 1
ATOM 1912 C CA . GLY A 1 243 ? -20.454 34.678 -49.100 1.00 29.86 243 GLY A CA 1
ATOM 1913 C C . GLY A 1 243 ? -21.594 34.103 -48.257 1.00 29.86 243 GLY A C 1
ATOM 1914 O O . GLY A 1 243 ? -21.737 32.895 -48.128 1.00 29.86 243 GLY A O 1
ATOM 1915 N N . GLU A 1 244 ? -22.457 35.026 -47.827 1.00 29.64 244 GLU A N 1
ATOM 1916 C CA . GLU A 1 244 ? -23.893 34.885 -47.528 1.00 29.64 244 GLU A CA 1
ATOM 1917 C C . GLU A 1 244 ? -24.349 34.423 -46.129 1.00 29.64 244 GLU A C 1
ATOM 1919 O O . GLU A 1 244 ? -24.053 33.346 -45.614 1.00 29.64 244 GLU A O 1
ATOM 1924 N N . GLU A 1 245 ? -25.126 35.327 -45.523 1.00 42.44 245 GLU A N 1
ATOM 1925 C CA . GLU A 1 245 ? -25.785 35.257 -44.224 1.00 42.44 245 GLU A CA 1
ATOM 1926 C C . GLU A 1 245 ? -26.812 34.119 -44.158 1.00 42.44 245 GLU A C 1
ATOM 1928 O O . GLU A 1 245 ? -27.769 34.086 -44.930 1.00 42.44 245 GLU A O 1
ATOM 1933 N N . VAL A 1 246 ? -26.687 33.241 -43.157 1.00 36.81 246 VAL A N 1
ATOM 1934 C CA . VAL A 1 246 ? -27.790 32.375 -42.710 1.00 36.81 246 VAL A CA 1
ATOM 1935 C C . VAL A 1 246 ? -27.829 32.362 -41.180 1.00 36.81 246 VAL A C 1
ATOM 1937 O O . VAL A 1 246 ? -26.814 32.156 -40.515 1.00 36.81 246 VAL A O 1
ATOM 1940 N N . GLY A 1 247 ? -29.020 32.652 -40.647 1.00 37.88 247 GLY A N 1
ATOM 1941 C CA . GLY A 1 247 ? -29.292 33.112 -39.285 1.00 37.88 247 GLY A CA 1
ATOM 1942 C C . GLY A 1 247 ? -28.846 32.220 -38.119 1.00 37.88 247 GLY A C 1
ATOM 1943 O O . GLY A 1 247 ? -28.838 30.991 -38.175 1.00 37.88 247 GLY A O 1
ATOM 1944 N N . ASP A 1 248 ? -28.563 32.904 -37.010 1.00 45.44 248 ASP A N 1
ATOM 1945 C CA . ASP A 1 248 ? -27.974 32.444 -35.741 1.00 45.44 248 ASP A CA 1
ATOM 1946 C C . ASP A 1 248 ? -28.727 31.344 -34.957 1.00 45.44 248 ASP A C 1
ATOM 1948 O O . ASP A 1 248 ? -28.300 30.947 -33.867 1.00 45.44 248 ASP A O 1
ATOM 1952 N N . ASP A 1 249 ? -29.823 30.793 -35.477 1.00 45.44 249 ASP A N 1
ATOM 1953 C CA . ASP A 1 249 ? -30.716 29.932 -34.690 1.00 45.44 249 ASP A CA 1
ATOM 1954 C C . ASP A 1 249 ? -30.393 28.425 -34.810 1.00 45.44 249 ASP A C 1
ATOM 1956 O O . ASP A 1 249 ? -30.703 27.627 -33.919 1.00 45.44 249 ASP A O 1
ATOM 1960 N N . GLU A 1 250 ? -29.689 28.006 -35.868 1.00 41.75 250 GLU A N 1
ATOM 1961 C CA . GLU A 1 250 ? -29.350 26.590 -36.094 1.00 41.75 250 GLU A CA 1
ATOM 1962 C C . GLU A 1 250 ? -28.003 26.191 -35.456 1.00 41.75 250 GLU A C 1
ATOM 1964 O O . GLU A 1 250 ? -27.879 25.123 -34.844 1.00 41.75 250 GLU A O 1
ATOM 1969 N N . ARG A 1 251 ? -27.030 27.115 -35.445 1.00 41.41 251 ARG A N 1
ATOM 1970 C CA . ARG A 1 251 ? -25.705 26.929 -34.820 1.00 41.41 251 ARG A CA 1
ATOM 1971 C C . ARG A 1 251 ? -25.802 26.791 -33.292 1.00 41.41 251 ARG A C 1
ATOM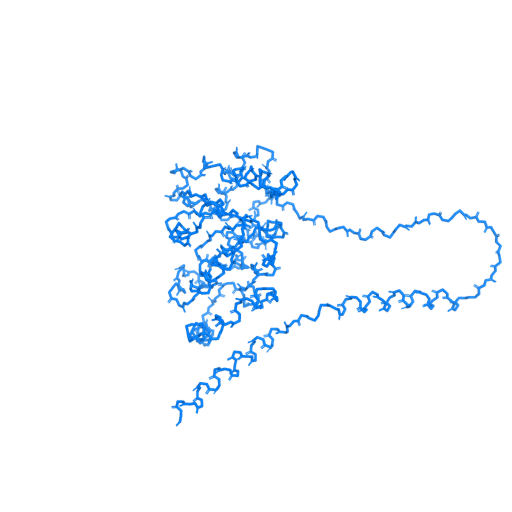 1973 O O . ARG A 1 251 ? -25.114 25.963 -32.688 1.00 41.41 251 ARG A O 1
ATOM 1980 N N . ASN A 1 252 ? -26.720 27.525 -32.657 1.00 44.44 252 ASN A N 1
ATOM 1981 C CA . ASN A 1 252 ? -26.986 27.405 -31.218 1.00 44.44 252 ASN A CA 1
ATOM 1982 C C . ASN A 1 252 ? -27.706 26.098 -30.849 1.00 44.44 252 ASN A C 1
ATOM 1984 O O . ASN A 1 252 ? -27.444 25.524 -29.783 1.00 44.44 252 ASN A O 1
ATOM 1988 N N . ARG A 1 253 ? -28.555 25.562 -31.736 1.00 45.12 253 ARG A N 1
ATOM 1989 C CA . ARG A 1 253 ? -29.211 24.262 -31.519 1.00 45.12 253 ARG A CA 1
ATOM 1990 C C . ARG A 1 253 ? -28.209 23.115 -31.552 1.00 45.12 253 ARG A C 1
ATOM 1992 O O . ARG A 1 253 ? -28.299 22.227 -30.700 1.00 45.12 253 ARG A O 1
ATOM 1999 N N . GLU A 1 254 ? -27.216 23.156 -32.432 1.00 39.84 254 GLU A N 1
ATOM 2000 C CA . GLU A 1 254 ? -26.195 22.108 -32.516 1.00 39.84 254 GLU A CA 1
ATOM 2001 C C . GLU A 1 254 ? -25.219 22.134 -31.323 1.00 39.84 254 GLU A C 1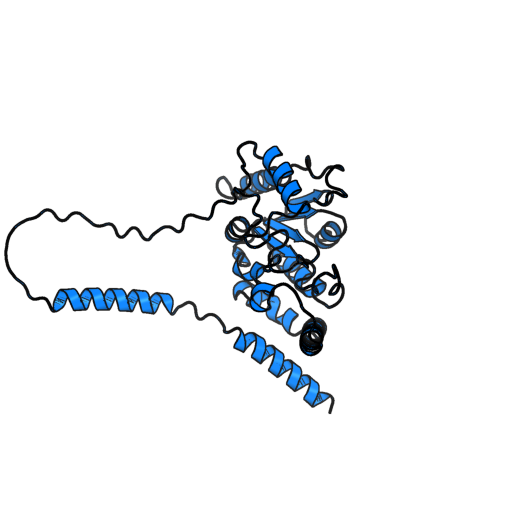
ATOM 2003 O O . GLU A 1 254 ? -24.977 21.096 -30.699 1.00 39.84 254 GLU A O 1
ATOM 2008 N N . ILE A 1 255 ? -24.790 23.325 -30.880 1.00 44.66 255 ILE A N 1
ATOM 2009 C CA . ILE A 1 255 ? -23.988 23.498 -29.652 1.00 44.66 255 ILE A CA 1
ATOM 2010 C C . ILE A 1 255 ? -24.766 23.032 -28.410 1.00 44.66 255 ILE A C 1
ATOM 2012 O O . ILE A 1 255 ? -24.200 22.382 -27.524 1.00 44.66 255 ILE A O 1
ATOM 2016 N N . SER A 1 256 ? -26.075 23.305 -28.345 1.00 44.72 256 SER A N 1
ATOM 2017 C CA . SER A 1 256 ? -26.924 22.835 -27.244 1.00 44.72 256 SER A CA 1
ATOM 2018 C C . SER A 1 256 ? -27.073 21.308 -27.235 1.00 44.72 256 SER A C 1
ATOM 2020 O O . SER A 1 256 ? -27.047 20.703 -26.162 1.00 44.72 256 SER A O 1
ATOM 2022 N N . ARG A 1 257 ? -27.135 20.658 -28.408 1.00 45.12 257 ARG A N 1
ATOM 2023 C CA . ARG A 1 257 ? -27.207 19.192 -28.551 1.00 45.12 257 ARG A CA 1
ATOM 2024 C C . ARG A 1 257 ? -25.906 18.509 -28.143 1.00 45.12 257 ARG A C 1
ATOM 2026 O O . ARG A 1 257 ? -25.956 17.489 -27.454 1.00 45.12 257 ARG A O 1
ATOM 2033 N N . VAL A 1 258 ? -24.758 19.084 -28.504 1.00 44.12 258 VAL A N 1
ATOM 2034 C CA . VAL A 1 258 ? -23.433 18.582 -28.102 1.00 44.12 258 VAL A CA 1
ATOM 2035 C C . VAL A 1 258 ? -23.216 18.758 -26.594 1.00 44.12 258 VAL A C 1
ATOM 2037 O O . VAL A 1 258 ? -22.793 17.807 -25.938 1.00 44.12 258 VAL A O 1
ATOM 2040 N N . LYS A 1 259 ? -23.622 19.898 -26.010 1.00 42.94 259 LYS A N 1
ATOM 2041 C CA . LYS A 1 259 ? -23.622 20.104 -24.547 1.00 42.94 259 LYS A CA 1
ATOM 2042 C C . LYS A 1 259 ? -24.588 19.165 -23.814 1.00 42.94 259 LYS A C 1
ATOM 2044 O O . LYS A 1 259 ? -24.274 18.704 -22.721 1.00 42.94 259 LYS A O 1
ATOM 2049 N N . LYS A 1 260 ? -25.747 18.831 -24.398 1.00 38.38 260 LYS A N 1
ATOM 2050 C CA . LYS A 1 260 ? -26.687 17.856 -23.809 1.00 38.38 260 LYS A CA 1
ATOM 2051 C C . LYS A 1 260 ? -26.145 16.425 -23.879 1.00 38.38 260 LYS A C 1
ATOM 2053 O O . LYS A 1 260 ? -26.307 15.682 -22.919 1.00 38.38 260 LYS A O 1
ATOM 2058 N N . LYS A 1 261 ? -25.449 16.051 -24.962 1.00 35.97 261 LYS A N 1
ATOM 2059 C CA . LYS A 1 261 ? -24.769 14.747 -25.092 1.00 35.97 261 LYS A CA 1
ATOM 2060 C C . LYS A 1 261 ? -23.537 14.617 -24.191 1.00 35.97 261 LYS A C 1
ATOM 2062 O O . LYS A 1 261 ? -23.282 13.514 -23.723 1.00 35.97 261 LYS A O 1
ATOM 2067 N N . SER A 1 262 ? -22.797 15.699 -23.925 1.00 36.50 262 SER A N 1
ATOM 2068 C CA . SER A 1 262 ? -21.698 15.674 -22.947 1.00 36.50 262 SER A CA 1
ATOM 2069 C C . SER A 1 262 ? -22.232 15.574 -21.517 1.00 36.50 262 SER A C 1
ATOM 2071 O O . SER A 1 262 ? -21.743 14.760 -20.746 1.00 36.50 262 SER A O 1
ATOM 2073 N N . ARG A 1 263 ? -23.312 16.302 -21.197 1.00 35.06 263 ARG A N 1
ATOM 2074 C CA . ARG A 1 263 ? -23.960 16.255 -19.876 1.00 35.06 263 ARG A CA 1
ATOM 2075 C C . ARG A 1 263 ? -24.681 14.926 -19.600 1.00 35.06 263 ARG A C 1
ATOM 2077 O O . ARG A 1 263 ? -24.733 14.512 -18.454 1.00 35.06 263 ARG A O 1
ATOM 2084 N N . ALA A 1 264 ? -25.176 14.244 -20.639 1.00 33.12 264 ALA A N 1
ATOM 2085 C CA . ALA A 1 264 ? -25.749 12.895 -20.542 1.00 33.12 264 ALA A CA 1
ATOM 2086 C C . ALA A 1 264 ? -24.693 11.768 -20.521 1.00 33.12 264 ALA A C 1
ATOM 2088 O O . ALA A 1 264 ? -25.007 10.641 -20.155 1.00 33.12 264 ALA A O 1
ATOM 2089 N N . ARG A 1 265 ? -23.444 12.047 -20.929 1.00 33.62 265 ARG A N 1
ATOM 2090 C CA . ARG A 1 265 ? -22.313 11.112 -20.772 1.00 33.62 265 ARG A CA 1
ATOM 2091 C C . ARG A 1 265 ? -21.629 11.246 -19.412 1.00 33.62 265 ARG A C 1
ATOM 2093 O O . ARG A 1 265 ? -21.142 10.241 -18.914 1.00 33.62 265 ARG A O 1
ATOM 2100 N N . ASP A 1 266 ? -21.663 12.432 -18.806 1.00 34.91 266 ASP A N 1
ATOM 2101 C CA . ASP A 1 266 ? -21.264 12.640 -17.404 1.00 34.91 266 ASP A CA 1
ATOM 2102 C C . ASP A 1 266 ? -22.258 12.028 -16.400 1.00 34.91 266 ASP A C 1
ATOM 2104 O O . ASP A 1 266 ? -21.905 11.816 -15.247 1.00 34.91 266 ASP A O 1
ATOM 2108 N N . SER A 1 267 ? -23.483 11.697 -16.824 1.00 30.94 267 SER A N 1
ATOM 2109 C CA . SER A 1 267 ? -24.518 11.096 -15.971 1.00 30.94 267 SER A CA 1
ATOM 2110 C C . SER A 1 267 ? -24.623 9.568 -16.091 1.00 30.94 267 SER A C 1
ATOM 2112 O O . SER A 1 267 ? -25.671 9.012 -15.785 1.00 30.94 267 SER A O 1
ATOM 2114 N N . LEU A 1 268 ? -23.586 8.886 -16.591 1.00 33.94 268 LEU A N 1
ATOM 2115 C CA . LEU A 1 268 ? -23.546 7.415 -16.709 1.00 33.94 268 LEU A CA 1
ATOM 2116 C C . LEU A 1 268 ? -22.424 6.765 -15.883 1.00 33.94 268 LEU A C 1
ATOM 2118 O O . LEU A 1 268 ? -22.084 5.604 -16.088 1.00 33.94 268 LEU A O 1
ATOM 2122 N N . GLY A 1 269 ? -21.880 7.515 -14.927 1.00 31.78 269 GLY A N 1
ATOM 2123 C CA . GLY A 1 269 ? -21.339 6.959 -13.696 1.00 31.78 269 GLY A CA 1
ATOM 2124 C C . GLY A 1 269 ? -22.299 7.328 -12.578 1.00 31.78 269 GLY A C 1
ATOM 2125 O O . GLY A 1 269 ? -22.096 8.347 -11.924 1.00 31.78 269 GLY A O 1
ATOM 2126 N N . GLU A 1 270 ? -23.369 6.553 -12.399 1.00 33.88 270 GLU A N 1
ATOM 2127 C CA . GLU A 1 270 ? -24.057 6.535 -11.108 1.00 33.88 270 GLU A CA 1
ATOM 2128 C C . GLU A 1 270 ? -23.040 5.998 -10.103 1.00 33.88 270 GLU A C 1
ATOM 2130 O O . GLU A 1 270 ? -22.779 4.802 -10.018 1.00 33.88 270 GLU A O 1
ATOM 2135 N N . VAL A 1 271 ? -22.360 6.932 -9.441 1.00 33.53 271 VAL A N 1
ATOM 2136 C CA . VAL A 1 271 ? -21.580 6.671 -8.242 1.00 33.53 271 VAL A CA 1
ATOM 2137 C C . VAL A 1 271 ? -22.590 6.160 -7.226 1.00 33.53 271 VAL A C 1
ATOM 2139 O O . VAL A 1 271 ? -23.473 6.918 -6.834 1.00 33.53 271 VAL A O 1
ATOM 2142 N N . PHE A 1 272 ? -22.493 4.885 -6.854 1.00 38.28 272 PHE A N 1
ATOM 2143 C CA . PHE A 1 272 ? -23.221 4.365 -5.701 1.00 38.28 272 PHE A CA 1
ATOM 2144 C C . PHE A 1 272 ? -22.826 5.224 -4.498 1.00 38.28 272 PHE A C 1
ATOM 2146 O O . PHE A 1 272 ? -21.634 5.370 -4.196 1.00 38.28 272 PHE A O 1
ATOM 2153 N N . ASP A 1 273 ? -23.823 5.874 -3.907 1.00 45.12 273 ASP A N 1
ATOM 2154 C CA . ASP A 1 273 ? -23.627 6.922 -2.916 1.00 45.12 273 ASP A CA 1
ATOM 2155 C C . ASP A 1 273 ? -22.956 6.316 -1.672 1.00 45.12 273 ASP A C 1
ATOM 2157 O O . ASP A 1 273 ? -23.259 5.183 -1.281 1.00 45.12 273 ASP A O 1
ATOM 2161 N N . GLU A 1 274 ? -22.029 7.037 -1.031 1.00 52.91 274 GLU A N 1
ATOM 2162 C CA . GLU A 1 274 ? -21.477 6.590 0.263 1.00 52.91 274 GLU A CA 1
ATOM 2163 C C . GLU A 1 274 ? -22.612 6.389 1.284 1.00 52.91 274 GLU A C 1
ATOM 2165 O O . GLU A 1 274 ? -22.500 5.545 2.178 1.00 52.91 274 GLU A O 1
ATOM 2170 N N . ASP A 1 275 ? -23.732 7.078 1.056 1.00 50.59 275 ASP A N 1
ATOM 2171 C CA . ASP A 1 275 ? -24.999 6.936 1.756 1.00 50.59 275 ASP A CA 1
ATOM 2172 C C . ASP A 1 275 ? -25.652 5.554 1.582 1.00 50.59 275 ASP A C 1
ATOM 2174 O O . ASP A 1 275 ? -26.279 5.087 2.524 1.00 50.59 275 ASP A O 1
ATOM 2178 N N . GLU A 1 276 ? -25.480 4.833 0.467 1.00 55.25 276 GLU A N 1
ATOM 2179 C CA . GLU A 1 276 ? -26.039 3.477 0.300 1.00 55.25 276 GLU A CA 1
ATOM 2180 C C . GLU A 1 276 ? -25.191 2.401 0.993 1.00 55.25 276 GLU A C 1
ATOM 2182 O O . GLU A 1 276 ? -25.739 1.475 1.594 1.00 55.25 276 GLU A O 1
ATOM 2187 N N . GLU A 1 277 ? -23.855 2.521 0.970 1.00 57.56 277 GLU A N 1
ATOM 2188 C CA . GLU A 1 277 ? -22.967 1.653 1.767 1.00 57.56 277 GLU A CA 1
ATOM 2189 C C . GLU A 1 277 ? -23.202 1.904 3.267 1.00 57.56 277 GLU A C 1
ATOM 2191 O O . GLU A 1 277 ? -23.327 0.955 4.046 1.00 57.56 277 GLU A O 1
ATOM 2196 N N . ALA A 1 278 ? -23.313 3.176 3.668 1.00 63.06 278 ALA A N 1
ATOM 2197 C CA . ALA A 1 278 ? -23.658 3.561 5.030 1.00 63.06 278 ALA A CA 1
ATOM 2198 C C . ALA A 1 278 ? -25.058 3.069 5.419 1.00 63.06 278 ALA A C 1
ATOM 2200 O O . ALA A 1 278 ? -25.186 2.452 6.472 1.00 63.06 278 ALA A O 1
ATOM 2201 N N . ALA A 1 279 ? -26.069 3.239 4.564 1.00 63.69 279 ALA A N 1
ATOM 2202 C CA . ALA A 1 279 ? -27.436 2.794 4.823 1.00 63.69 279 ALA A CA 1
ATOM 2203 C C . ALA A 1 279 ? -27.546 1.269 4.902 1.00 63.69 279 ALA A C 1
ATOM 2205 O O . ALA A 1 279 ? -28.250 0.762 5.768 1.00 63.69 279 ALA A O 1
ATOM 2206 N N . MET A 1 280 ? -26.830 0.516 4.060 1.00 68.75 280 MET A N 1
ATOM 2207 C CA . MET A 1 280 ? -26.779 -0.948 4.169 1.00 68.75 280 MET A CA 1
ATOM 2208 C C . MET A 1 280 ? -26.149 -1.392 5.492 1.00 68.75 280 MET A C 1
ATOM 2210 O O . MET A 1 280 ? -26.662 -2.302 6.147 1.00 68.75 280 MET A O 1
ATOM 2214 N N . ILE A 1 281 ? -25.056 -0.747 5.909 1.00 66.12 281 ILE A N 1
ATOM 2215 C CA . ILE A 1 281 ? -24.391 -1.054 7.181 1.00 66.12 281 ILE A CA 1
ATOM 2216 C C . ILE A 1 281 ? -25.281 -0.652 8.363 1.00 66.12 281 ILE A C 1
ATOM 2218 O O . ILE A 1 281 ? -25.451 -1.450 9.278 1.00 66.12 281 ILE A O 1
ATOM 2222 N N . GLU A 1 282 ? -25.887 0.535 8.345 1.00 71.38 282 GLU A N 1
ATOM 2223 C CA . GLU A 1 282 ? -26.806 0.995 9.393 1.00 71.38 282 GLU A CA 1
ATOM 2224 C C . GLU A 1 282 ? -28.057 0.123 9.484 1.00 71.38 282 GLU A C 1
ATOM 2226 O O . GLU A 1 282 ? -28.428 -0.271 10.585 1.00 71.38 282 GLU A O 1
ATOM 2231 N N . ALA A 1 283 ? -28.663 -0.252 8.356 1.00 66.62 283 ALA A N 1
ATOM 2232 C CA . ALA A 1 283 ? -29.813 -1.152 8.332 1.00 66.62 283 ALA A CA 1
ATOM 2233 C C . ALA A 1 283 ? -29.466 -2.533 8.904 1.00 66.62 283 ALA A C 1
ATOM 2235 O O . ALA A 1 283 ? -30.260 -3.110 9.645 1.00 66.62 283 ALA A O 1
ATOM 2236 N N . THR A 1 284 ? -28.268 -3.046 8.607 1.00 69.12 284 THR A N 1
ATOM 2237 C CA . THR A 1 284 ? -27.801 -4.331 9.148 1.00 69.12 284 THR A CA 1
ATOM 2238 C C . THR A 1 284 ? -27.534 -4.234 10.653 1.00 69.12 284 THR A C 1
ATOM 2240 O O . THR A 1 284 ? -27.966 -5.100 11.408 1.00 69.12 284 THR A O 1
ATOM 2243 N N . LEU A 1 285 ? -26.887 -3.156 11.111 1.00 66.25 285 LEU A N 1
ATOM 2244 C CA . LEU A 1 285 ? -26.631 -2.911 12.535 1.00 66.25 285 LEU A CA 1
ATOM 2245 C C . LEU A 1 285 ? -27.930 -2.732 13.337 1.00 66.25 285 LEU A C 1
ATOM 2247 O O . LEU A 1 285 ? -28.053 -3.285 14.426 1.00 66.25 285 LEU A O 1
ATOM 2251 N N . ALA A 1 286 ? -28.903 -2.000 12.791 1.00 67.38 286 ALA A N 1
ATOM 2252 C CA . ALA A 1 286 ? -30.204 -1.792 13.424 1.00 67.38 286 ALA A CA 1
ATOM 2253 C C . ALA A 1 286 ? -31.025 -3.091 13.501 1.00 67.38 286 ALA A C 1
ATOM 2255 O O . ALA A 1 286 ? -31.716 -3.331 14.490 1.00 67.38 286 ALA A O 1
ATOM 2256 N N . ALA A 1 287 ? -30.932 -3.950 12.480 1.00 64.69 287 ALA A N 1
ATOM 2257 C CA . ALA A 1 287 ? -31.574 -5.260 12.496 1.00 64.69 287 ALA A CA 1
ATOM 2258 C C . ALA A 1 287 ? -30.975 -6.185 13.576 1.00 64.69 287 ALA A C 1
ATOM 2260 O O . ALA A 1 287 ? -31.735 -6.878 14.250 1.00 64.69 287 ALA A O 1
ATOM 2261 N N . GLU A 1 288 ? -29.651 -6.162 13.790 1.00 64.31 288 GLU A N 1
ATOM 2262 C CA . GLU A 1 288 ? -28.997 -6.912 14.878 1.00 64.31 288 GLU A CA 1
ATOM 2263 C C . GLU A 1 288 ? -29.443 -6.426 16.268 1.00 64.31 288 GLU A C 1
ATOM 2265 O O . GLU A 1 288 ? -29.835 -7.249 17.094 1.00 64.31 288 GLU A O 1
ATOM 2270 N N . GLU A 1 289 ? -29.466 -5.110 16.519 1.00 67.44 289 GLU A N 1
ATOM 2271 C CA . GLU A 1 289 ? -29.915 -4.558 17.813 1.00 67.44 289 GLU A CA 1
ATOM 2272 C C . GLU A 1 289 ? -31.373 -4.919 18.135 1.00 67.44 289 GLU A C 1
ATOM 2274 O O . GLU A 1 289 ? -31.710 -5.140 19.296 1.00 67.44 289 GLU A O 1
ATOM 2279 N N . SER A 1 290 ? -32.232 -5.042 17.117 1.00 55.50 290 SER A N 1
ATOM 2280 C CA . SER A 1 290 ? -33.639 -5.428 17.298 1.00 55.50 290 SER A CA 1
ATOM 2281 C C . SER A 1 290 ? -33.863 -6.915 17.609 1.00 55.50 290 SER A C 1
ATOM 2283 O O . SER A 1 290 ? -34.952 -7.292 18.033 1.00 55.50 290 SER A O 1
ATOM 2285 N N . LEU A 1 291 ? -32.855 -7.767 17.385 1.00 51.62 291 LEU A N 1
ATOM 2286 C CA . LEU A 1 291 ? -32.903 -9.206 17.677 1.00 51.62 291 LEU A CA 1
ATOM 2287 C C . LEU A 1 291 ? -32.340 -9.543 19.067 1.00 51.62 291 LEU A C 1
ATOM 2289 O O . LEU A 1 291 ? -32.584 -10.640 19.570 1.00 51.62 291 LEU A O 1
ATOM 2293 N N . GLU A 1 292 ? -31.592 -8.621 19.678 1.00 47.88 292 GLU A N 1
ATOM 2294 C CA . GLU A 1 292 ? -31.019 -8.756 21.025 1.00 47.88 292 GLU A CA 1
ATOM 2295 C C . GLU A 1 292 ? -31.879 -8.097 22.128 1.00 47.88 292 GLU A C 1
ATOM 2297 O O . GLU A 1 292 ? -31.545 -8.226 23.310 1.00 47.88 292 GLU A O 1
ATOM 2302 N N . SER A 1 293 ? -32.987 -7.433 21.766 1.00 41.53 293 SER A N 1
ATOM 2303 C CA . SER A 1 293 ? -33.970 -6.809 22.676 1.00 41.53 293 SER A CA 1
ATOM 2304 C C . SER A 1 293 ? -35.239 -7.637 22.852 1.00 41.53 293 SER A C 1
ATOM 2306 O O . SER A 1 293 ? -35.722 -7.748 24.001 1.00 41.53 293 SER A O 1
#

InterPro domains:
  IPR002043 Uracil-DNA glycosylase family 1 [MF_00148] (2-222)
  IPR002043 Uracil-DNA glycosylase family 1 [PTHR11264] (1-223)
  IPR002043 Uracil-DNA glycosylase family 1 [TIGR00628] (3-212)
  IPR002043 Uracil-DNA glycosylase family 1 [cd10027] (18-221)
  IPR005122 Uracil-DNA glycosylase-like [PF03167] (49-209)
  IPR005122 Uracil-DNA glycosylase-like [SM00986] (47-209)
  IPR018085 Uracil-DNA glycosylase, active site [PS00130] (55-64)
  IPR036895 Uracil-DNA glycosylase-like domain superfamily [G3DSA:3.40.470.10] (1-236)
  IPR036895 Uracil-DNA glycosylase-like domain superfamily [SSF52141] (1-223)

Sequence (293 aa):
MHDSWLSVLKDELVTNEFLGLKRYLKGEKEQGKRVYPPEGDVYSWSRYTPVGSVKVVILGQDPYHGANQAHGLSFSVRPPTRAPPSLKNMYIALQKDYPDFTPPAGGLGLLTPWAERGVLLLNACLTVRASEPNSHAGRGWEKLTQKVIDVVAARRGVVFLAWGKPAEKRVAKIDKRKHAVLLAVHPSPLSASRGFFDCGHFRKANEWLVERYGEGAEINWSLEPVAKKAAVVERRKVEEVDGEEVGDDERNREISRVKKKSRARDSLGEVFDEDEEAAMIEATLAAEESLES

pLDDT: mean 84.93, std 22.78, range [29.64, 98.94]

Organism: NCBI:txid42249

Secondary structure (DSSP, 8-state):
--HHHHHHHHHHHTSHHHHHHHHHHHHHHHTT--EES-GGGTTHHHHHS-GGG--EEEEESS---STTT-SSSTT---TTSBPPHHHHHHHHHHHHH-TT--PPGGGB---HHHHHTTEEEEESSS-EETTBTTTTTTSSHHHHHHHHHHHHHHSSS-EEEEESHHHHHHHTTS-TTTSEEEEE--SSTTTGGGTTTT--HHHHHHHHHHHHH-TT-S-----SPP-----------PPP-------THHHHHHHHHHHHHHHHHTTS-----HHHHHHHHHHHHHHHHHH--

Foldseek 3Di:
DDPLLCVQCVVVCLDPLNLQLVVVVVVCVVVVFAKPDPPVQLQVLCVLAPLVLAAEEEEAAEADQAPQQGRNFAQAGDPPDARDQLQVLVQLLVCVLPVPADQDPNRHGHCSQQSNNNYRRHYLYSMDTHPGPCNCPPSRSNVSVLSVVVSSLVAFNHEYEQADDVSCVSCVPRDCVRYHYQYYHGSHPVTCVVCVSPSSRLNVSQVSLCVVPNPPSHGPSHPDHDPDPDPPPPPDPDDDDDDDDDDDPVVVVVVVVVVVVVVVVVVPPPPPDVVVSVVVSVVSVVVVVVVVD

Radius of gyration: 23.36 Å; chains: 1; bounding box: 55×56×72 Å